Protein AF-A0A8B7P859-F1 (afdb_monomer)

Organism: Hyalella azteca (NCBI:txid294128)

Mean predicted aligned error: 8.67 Å

Nearest PDB structures (foldseek):
  6nqt-assembly3_E-2  TM=4.524E-01  e=2.165E-15  Homo sapiens
  6nqt-assembly1_A  TM=4.516E-01  e=2.165E-15  Homo sapiens
  4d0z-assembly5_F  TM=4.539E-01  e=4.219E-14  Homo sapiens
  4d11-assembly1_B  TM=4.378E-01  e=3.980E-14  Homo sapiens
  4d0z-assembly1_B  TM=4.398E-01  e=6.341E-14  Homo sapiens

Structure (mmCIF, N/CA/C/O backbone):
data_AF-A0A8B7P859-F1
#
_entry.id   AF-A0A8B7P859-F1
#
loop_
_atom_site.group_PDB
_atom_site.id
_atom_site.type_symbol
_atom_site.label_atom_id
_atom_site.label_alt_id
_atom_site.label_comp_id
_atom_site.label_asym_id
_atom_site.label_entity_id
_atom_site.label_seq_id
_atom_site.pdbx_PDB_ins_code
_atom_site.Cartn_x
_atom_site.Cartn_y
_atom_site.Cartn_z
_atom_site.occupancy
_atom_site.B_iso_or_equiv
_atom_site.auth_seq_id
_atom_site.auth_comp_id
_atom_site.auth_asym_id
_atom_site.auth_atom_id
_atom_site.pdbx_PDB_model_num
ATOM 1 N N . MET A 1 1 ? -10.941 -1.566 15.340 1.00 80.75 1 MET A N 1
ATOM 2 C CA . MET A 1 1 ? -10.728 -3.024 15.475 1.00 80.75 1 MET A CA 1
ATOM 3 C C . MET A 1 1 ? -10.858 -3.741 14.137 1.00 80.75 1 MET A C 1
ATOM 5 O O . MET A 1 1 ? -10.007 -4.571 13.866 1.00 80.75 1 MET A O 1
ATOM 9 N N . SER A 1 2 ? -11.808 -3.372 13.268 1.00 92.50 2 SER A N 1
ATOM 10 C CA . SER A 1 2 ? -12.042 -4.052 11.980 1.00 92.50 2 SER A CA 1
ATOM 11 C C . SER A 1 2 ? -10.810 -4.172 11.070 1.00 92.50 2 SER A C 1
ATOM 13 O O . SER A 1 2 ? -10.525 -5.269 10.607 1.00 92.50 2 SER A O 1
ATOM 15 N N . LEU A 1 3 ? -10.041 -3.088 10.876 1.00 95.62 3 LEU A N 1
ATOM 16 C CA . LEU A 1 3 ? -8.823 -3.110 10.044 1.00 95.62 3 LEU A CA 1
ATOM 17 C C . LEU A 1 3 ? -7.790 -4.121 10.553 1.00 95.62 3 LEU A C 1
ATOM 19 O O . LEU A 1 3 ? -7.314 -4.953 9.793 1.00 95.62 3 LEU A O 1
ATOM 23 N N . LYS A 1 4 ? -7.515 -4.103 11.864 1.00 94.25 4 LYS A N 1
ATOM 24 C CA . LYS A 1 4 ? -6.620 -5.068 12.512 1.00 94.25 4 LYS A CA 1
ATOM 25 C C . LYS A 1 4 ? -7.085 -6.503 12.275 1.00 94.25 4 LYS A C 1
ATOM 27 O O . LYS A 1 4 ? -6.264 -7.346 11.941 1.00 94.25 4 LYS A O 1
ATOM 32 N N . SER A 1 5 ? -8.376 -6.782 12.465 1.00 95.31 5 SER A N 1
ATOM 33 C CA . SER A 1 5 ? -8.912 -8.130 12.277 1.00 95.31 5 SER A CA 1
ATOM 34 C C . SER A 1 5 ? -8.680 -8.618 10.851 1.00 95.31 5 SER A C 1
ATOM 36 O O . SER A 1 5 ? -8.077 -9.666 10.686 1.00 95.31 5 SER A O 1
ATOM 38 N N . TRP A 1 6 ? -9.072 -7.851 9.834 1.00 95.44 6 TRP A N 1
ATOM 39 C CA . TRP A 1 6 ? -8.911 -8.264 8.436 1.00 95.44 6 TRP A CA 1
ATOM 40 C C . TRP A 1 6 ? -7.454 -8.359 7.987 1.00 95.44 6 TRP A C 1
ATOM 42 O O . TRP A 1 6 ? -7.046 -9.345 7.382 1.00 95.44 6 TRP A O 1
ATOM 52 N N . MET A 1 7 ? -6.653 -7.340 8.289 1.00 94.25 7 MET A N 1
ATOM 53 C CA . MET A 1 7 ? -5.284 -7.250 7.782 1.00 94.25 7 MET A CA 1
ATOM 54 C C . MET A 1 7 ? -4.331 -8.214 8.496 1.00 94.25 7 MET A C 1
ATOM 56 O O . MET A 1 7 ? -3.285 -8.532 7.950 1.00 94.25 7 MET A O 1
ATOM 60 N N . CYS A 1 8 ? -4.667 -8.710 9.687 1.00 95.12 8 CYS A N 1
ATOM 61 C CA . CYS A 1 8 ? -3.798 -9.596 10.469 1.00 95.12 8 CYS A CA 1
ATOM 62 C C . CYS A 1 8 ? -4.339 -11.037 10.578 1.00 95.12 8 CYS A C 1
ATOM 64 O O . CYS A 1 8 ? -4.077 -11.711 11.571 1.00 95.12 8 CYS A O 1
ATOM 66 N N . GLY A 1 9 ? -5.119 -11.503 9.592 1.00 91.44 9 GLY A N 1
ATOM 67 C CA . GLY A 1 9 ? -5.517 -12.916 9.452 1.00 91.44 9 GLY A CA 1
ATOM 68 C C . GLY A 1 9 ? -6.867 -13.315 10.064 1.00 91.44 9 GLY A C 1
ATOM 69 O O . GLY A 1 9 ? -7.238 -14.484 10.024 1.00 91.44 9 GLY A O 1
ATOM 70 N N . GLY A 1 10 ? -7.618 -12.369 10.623 1.00 94.12 10 GLY A N 1
ATOM 71 C CA . GLY A 1 10 ? -8.994 -12.570 11.077 1.00 94.12 10 GLY A CA 1
ATOM 72 C C . GLY A 1 10 ? -10.041 -12.166 10.031 1.00 94.12 10 GLY A C 1
ATOM 73 O O . GLY A 1 10 ? -9.734 -11.823 8.893 1.00 94.12 10 GLY A O 1
ATOM 74 N N . ARG A 1 11 ? -11.311 -12.171 10.449 1.00 93.06 11 ARG A N 1
ATOM 75 C CA . ARG A 1 11 ? -12.472 -11.764 9.640 1.00 93.06 11 ARG A CA 1
ATOM 76 C C . ARG A 1 11 ? -13.520 -11.075 10.507 1.00 93.06 11 ARG A C 1
ATOM 78 O O . ARG A 1 11 ? -13.589 -11.334 11.708 1.00 93.06 11 ARG A O 1
ATOM 85 N N . VAL A 1 12 ? -14.335 -10.212 9.907 1.00 94.19 12 VAL A N 1
ATOM 86 C CA . VAL A 1 12 ? -15.494 -9.592 10.568 1.00 94.19 12 VAL A CA 1
ATOM 87 C C . VAL A 1 12 ? -16.754 -10.046 9.848 1.00 94.19 12 VAL A C 1
ATOM 89 O O . VAL A 1 12 ? -16.849 -9.892 8.636 1.00 94.19 12 VAL A O 1
ATOM 92 N N . LEU A 1 13 ? -17.700 -10.613 10.596 1.00 94.06 13 LEU A N 1
ATOM 93 C CA . LEU A 1 13 ? -18.948 -11.159 10.068 1.00 94.06 13 LEU A CA 1
ATOM 94 C C . LEU A 1 13 ? -20.132 -10.498 10.770 1.00 94.06 13 LEU A C 1
ATOM 96 O O . LEU A 1 13 ? -20.099 -10.279 11.981 1.00 94.06 13 LEU A O 1
ATOM 100 N N . VAL A 1 14 ? -21.187 -10.220 10.010 1.00 94.75 14 VAL A N 1
ATOM 101 C CA . VAL A 1 14 ? -22.495 -9.858 10.558 1.00 94.75 14 VAL A CA 1
ATOM 102 C C . VAL A 1 14 ? -23.327 -11.136 10.593 1.00 94.75 14 VAL A C 1
ATOM 104 O O . VAL A 1 14 ? -23.618 -11.705 9.546 1.00 94.75 14 VAL A O 1
ATOM 107 N N . ALA A 1 15 ? -23.664 -11.621 11.789 1.00 96.88 15 ALA A N 1
ATOM 108 C CA . ALA A 1 15 ? -24.430 -12.853 11.969 1.00 96.88 15 ALA A CA 1
ATOM 109 C C . ALA A 1 15 ? -25.941 -12.544 11.991 1.00 96.88 15 ALA A C 1
ATOM 111 O O . ALA A 1 15 ? -26.427 -12.056 13.011 1.00 96.88 15 ALA A O 1
ATOM 112 N N . PRO A 1 16 ? -26.713 -12.840 10.925 1.00 97.44 16 PRO A N 1
ATOM 113 C CA . PRO A 1 16 ? -28.121 -12.429 10.828 1.00 97.44 16 PRO A CA 1
ATOM 114 C C . PRO A 1 16 ? -29.038 -13.094 11.871 1.00 97.44 16 PRO A C 1
ATOM 116 O O . PRO A 1 16 ? -30.103 -12.564 12.198 1.00 97.44 16 PRO A O 1
ATOM 119 N N . CYS A 1 17 ? -28.623 -14.244 12.411 1.00 97.88 17 CYS A N 1
ATOM 120 C CA . CYS A 1 17 ? -29.351 -14.989 13.440 1.00 97.88 17 CYS A CA 1
ATOM 121 C C . CYS A 1 17 ? -29.125 -14.450 14.864 1.00 97.88 17 CYS A C 1
ATOM 123 O O . CYS A 1 17 ? -29.893 -14.786 15.759 1.00 97.88 17 CYS A O 1
ATOM 125 N N . SER A 1 18 ? -28.099 -13.621 15.087 1.00 97.75 18 SER A N 1
ATOM 126 C CA . SER A 1 18 ? -27.820 -13.008 16.390 1.00 97.75 18 SER A CA 1
ATOM 127 C C . SER A 1 18 ? -28.319 -11.567 16.391 1.00 97.75 18 SER A C 1
ATOM 129 O O . SER A 1 18 ? -27.847 -10.741 15.610 1.00 97.75 18 SER A O 1
ATOM 131 N N . ARG A 1 19 ? -29.307 -11.260 17.237 1.00 97.44 19 ARG A N 1
ATOM 132 C CA . ARG A 1 19 ? -29.988 -9.958 17.243 1.00 97.44 19 ARG A CA 1
ATOM 133 C C . ARG A 1 19 ? -29.842 -9.275 18.593 1.00 97.44 19 ARG A C 1
ATOM 135 O O . ARG A 1 19 ? -30.180 -9.842 19.624 1.00 97.44 19 ARG A O 1
ATOM 142 N N . VAL A 1 20 ? -29.385 -8.028 18.560 1.00 97.19 20 VAL A N 1
ATOM 143 C CA . VAL A 1 20 ? -29.315 -7.127 19.715 1.00 97.19 20 VAL A CA 1
ATOM 144 C C . VAL A 1 20 ? -29.858 -5.771 19.272 1.00 97.19 20 VAL A C 1
ATOM 146 O O . VAL A 1 20 ? -29.439 -5.246 18.241 1.00 97.19 20 VAL A O 1
ATOM 149 N N . GLY A 1 21 ? -30.803 -5.209 20.027 1.00 95.81 21 GLY A N 1
ATOM 150 C CA . GLY A 1 21 ? -31.331 -3.867 19.776 1.00 95.81 21 GLY A CA 1
ATOM 151 C C . GLY A 1 21 ? -30.413 -2.787 20.352 1.00 95.81 21 GLY A C 1
ATOM 152 O O . GLY A 1 21 ? -29.944 -2.911 21.480 1.00 95.81 21 GLY A O 1
ATOM 153 N N . HIS A 1 22 ? -30.175 -1.712 19.598 1.00 94.19 22 HIS A N 1
ATOM 154 C CA . HIS A 1 22 ? -29.427 -0.539 20.055 1.00 94.19 22 HIS A CA 1
ATOM 155 C C . HIS A 1 22 ? -30.296 0.717 19.919 1.00 94.19 22 HIS A C 1
ATOM 157 O O . HIS A 1 22 ? -30.803 1.010 18.836 1.00 94.19 22 HIS A O 1
ATOM 163 N N . VAL A 1 23 ? -30.450 1.480 21.005 1.00 93.12 23 VAL A N 1
ATOM 164 C CA . VAL A 1 23 ? -31.170 2.761 20.986 1.00 93.12 23 VAL A CA 1
ATOM 165 C C . VAL A 1 23 ? -30.225 3.851 20.482 1.00 93.12 23 VAL A C 1
ATOM 167 O O . VAL A 1 23 ? -29.297 4.266 21.175 1.00 93.12 23 VAL A O 1
ATOM 170 N N . PHE A 1 24 ? -30.445 4.324 19.256 1.00 88.56 24 PHE A N 1
ATOM 171 C CA . PHE A 1 24 ? -29.633 5.387 18.666 1.00 88.56 24 PHE A CA 1
ATOM 172 C C . PHE A 1 24 ? -30.008 6.756 19.243 1.00 88.56 24 PHE A C 1
ATOM 174 O O . PHE A 1 24 ? -31.092 7.280 18.994 1.00 88.56 24 PHE A O 1
ATOM 181 N N . VAL A 1 25 ? -29.084 7.371 19.982 1.00 86.94 25 VAL A N 1
ATOM 182 C CA . VAL A 1 25 ? -29.245 8.741 20.487 1.00 86.94 25 VAL A CA 1
ATOM 183 C C . VAL A 1 25 ? -28.796 9.741 19.422 1.00 86.94 25 VAL A C 1
ATOM 185 O O . VAL A 1 25 ? -27.681 9.672 18.909 1.00 86.94 25 VAL A O 1
ATOM 188 N N . ARG A 1 26 ? -29.658 10.710 19.107 1.00 76.69 26 ARG A N 1
ATOM 189 C CA . ARG A 1 26 ? -29.481 11.646 17.983 1.00 76.69 26 ARG A CA 1
ATOM 190 C C . ARG A 1 26 ? -28.359 12.681 18.188 1.00 76.69 26 ARG A C 1
ATOM 192 O O . ARG A 1 26 ? -27.840 13.213 17.210 1.00 76.69 26 ARG A O 1
ATOM 199 N N . ARG A 1 27 ? -27.987 12.984 19.438 1.00 69.81 27 ARG A N 1
ATOM 200 C CA . ARG A 1 27 ? -26.907 13.924 19.803 1.00 69.81 27 ARG A CA 1
ATOM 201 C C . ARG A 1 27 ? -26.170 13.452 21.062 1.00 69.81 27 ARG A C 1
ATOM 203 O O . ARG A 1 27 ? -26.554 13.837 22.164 1.00 69.81 27 ARG A O 1
ATOM 210 N N . PRO A 1 28 ? -25.130 12.620 20.938 1.00 64.31 28 PRO A N 1
ATOM 211 C CA . PRO A 1 28 ? -24.285 12.304 22.081 1.00 64.31 28 PRO A CA 1
ATOM 212 C C . PRO A 1 28 ? -23.565 13.575 22.557 1.00 64.31 28 PRO A C 1
ATOM 214 O O . PRO A 1 28 ? -23.058 14.345 21.738 1.00 64.31 28 PRO A O 1
ATOM 217 N N . THR A 1 29 ? -23.505 13.800 23.872 1.00 60.41 29 THR A N 1
ATOM 218 C CA . THR A 1 29 ? -22.686 14.865 24.467 1.00 60.41 29 THR A CA 1
ATOM 219 C C . THR A 1 29 ? -21.232 14.624 24.070 1.00 60.41 29 THR A C 1
ATOM 221 O O . THR A 1 29 ? -20.593 13.642 24.454 1.00 60.41 29 THR A O 1
ATOM 224 N N . SER A 1 30 ? -20.712 15.464 23.178 1.00 57.91 30 SER A N 1
ATOM 225 C CA . SER A 1 30 ? -19.447 15.168 22.525 1.00 57.91 30 SER A CA 1
ATOM 226 C C . SER A 1 30 ? -18.284 15.360 23.498 1.00 57.91 30 SER A C 1
ATOM 228 O O . SER A 1 30 ? -17.982 16.483 23.896 1.00 57.91 30 SER A O 1
ATOM 230 N N . LYS A 1 31 ? -17.537 14.292 23.798 1.00 57.88 31 LYS A N 1
ATOM 231 C CA . LYS A 1 31 ? -16.131 14.410 24.222 1.00 57.88 31 LYS A CA 1
ATOM 232 C C . LYS A 1 31 ? -15.293 14.772 22.984 1.00 57.88 31 LYS A C 1
ATOM 234 O O . LYS A 1 31 ? -14.573 13.945 22.425 1.00 57.88 31 LYS A O 1
ATOM 239 N N . THR A 1 32 ? -15.458 16.003 22.504 1.00 56.59 32 THR A N 1
ATOM 240 C CA . THR A 1 32 ? -15.053 16.514 21.177 1.00 56.59 32 THR A CA 1
ATOM 241 C C . THR A 1 32 ? -13.554 16.427 20.890 1.00 56.59 32 THR A C 1
ATOM 243 O O . THR A 1 32 ? -13.151 16.387 19.731 1.00 56.59 32 THR A O 1
ATOM 246 N N . GLY A 1 33 ? -12.702 16.331 21.912 1.00 62.19 33 GLY A N 1
ATOM 247 C CA . GLY A 1 33 ? -11.249 16.305 21.719 1.00 62.19 33 GLY A CA 1
ATOM 248 C C . GLY A 1 33 ? -10.667 14.956 21.273 1.00 62.19 33 GLY A C 1
ATOM 249 O O . GLY A 1 33 ? -9.609 14.931 20.634 1.00 62.19 33 GLY A O 1
ATOM 250 N N . GLY A 1 34 ? -11.324 13.838 21.611 1.00 79.25 34 GLY A N 1
ATOM 251 C CA . GLY A 1 34 ? -10.738 12.496 21.493 1.00 79.25 34 GLY A CA 1
ATOM 252 C C . GLY A 1 34 ? -10.863 11.861 20.109 1.00 79.25 34 GLY A C 1
ATOM 253 O O . GLY A 1 34 ? -9.963 11.139 19.682 1.00 79.25 34 GLY A O 1
ATOM 254 N N . LEU A 1 35 ? -11.946 12.149 19.381 1.00 86.62 35 LEU A N 1
ATOM 255 C CA . LEU A 1 35 ? -12.247 11.476 18.113 1.00 86.62 35 LEU A CA 1
ATOM 256 C C . LEU A 1 35 ? -11.200 11.770 17.034 1.00 86.62 35 LEU A C 1
ATOM 258 O O . LEU A 1 35 ? -10.720 10.845 16.380 1.00 86.62 35 LEU A O 1
ATOM 262 N N . LEU A 1 36 ? -10.804 13.036 16.875 1.00 89.81 36 LEU A N 1
ATOM 263 C CA . LEU A 1 36 ? -9.808 13.432 15.875 1.00 89.81 36 LEU A CA 1
ATOM 264 C C . LEU A 1 36 ? -8.438 12.805 16.168 1.00 89.81 36 LEU A C 1
ATOM 266 O O . LEU A 1 36 ? -7.788 12.273 15.274 1.00 89.81 36 LEU A O 1
ATOM 270 N N . ARG A 1 37 ? -8.035 12.780 17.446 1.00 92.19 37 ARG A N 1
ATOM 271 C CA . ARG A 1 37 ? -6.824 12.074 17.887 1.00 92.19 37 ARG A CA 1
ATOM 272 C C . ARG A 1 37 ? -6.909 10.580 17.571 1.00 92.19 37 ARG A C 1
ATOM 274 O O . ARG A 1 37 ? -5.970 10.021 17.016 1.00 92.19 37 ARG A O 1
ATOM 281 N N . ASN A 1 38 ? -8.016 9.928 17.915 1.00 92.81 38 ASN A N 1
ATOM 282 C CA . ASN A 1 38 ? -8.162 8.481 17.752 1.00 92.81 38 ASN A CA 1
ATOM 283 C C . ASN A 1 38 ? -8.215 8.068 16.276 1.00 92.81 38 ASN A C 1
ATOM 285 O O . ASN A 1 38 ? -7.568 7.098 15.890 1.00 92.81 38 ASN A O 1
ATOM 289 N N . THR A 1 39 ? -8.933 8.823 15.445 1.00 93.62 39 THR A N 1
ATOM 290 C CA . THR A 1 39 ? -8.998 8.583 13.995 1.00 93.62 39 THR A CA 1
ATOM 291 C C . THR A 1 39 ? -7.651 8.826 13.324 1.00 93.62 39 THR A C 1
ATOM 293 O O . THR A 1 39 ? -7.232 7.988 12.530 1.00 93.62 39 THR A O 1
ATOM 296 N N . ARG A 1 40 ? -6.899 9.858 13.735 1.00 94.75 40 ARG A N 1
ATOM 297 C CA . ARG A 1 40 ? -5.515 10.044 13.280 1.00 94.75 40 ARG A CA 1
ATOM 298 C C . ARG A 1 40 ? -4.605 8.873 13.651 1.00 94.75 40 ARG A C 1
ATOM 300 O O . ARG A 1 40 ? -3.863 8.397 12.803 1.00 94.75 40 ARG A O 1
ATOM 307 N N . ARG A 1 41 ? -4.680 8.356 14.885 1.00 95.75 41 ARG A N 1
ATOM 308 C CA . ARG A 1 41 ? -3.903 7.164 15.289 1.00 95.75 41 ARG A CA 1
ATOM 309 C C . ARG A 1 41 ? -4.221 5.953 14.411 1.00 95.75 41 ARG A C 1
ATOM 311 O O . ARG A 1 41 ? -3.321 5.187 14.091 1.00 95.75 41 ARG A O 1
ATOM 318 N N . ILE A 1 42 ? -5.487 5.770 14.030 1.00 95.69 42 ILE A N 1
ATOM 319 C CA . ILE A 1 42 ? -5.883 4.698 13.108 1.00 95.69 42 ILE A CA 1
ATOM 320 C C . ILE A 1 42 ? -5.275 4.943 11.725 1.00 95.69 42 ILE A C 1
ATOM 322 O O . ILE A 1 42 ? -4.689 4.019 11.169 1.00 95.69 42 ILE A O 1
ATOM 326 N N . ALA A 1 43 ? -5.374 6.172 11.211 1.00 95.62 43 ALA A N 1
ATOM 327 C CA . ALA A 1 43 ? -4.827 6.549 9.913 1.00 95.62 43 ALA A CA 1
ATOM 328 C C . ALA A 1 43 ? -3.319 6.285 9.818 1.00 95.62 43 ALA A C 1
ATOM 330 O O . ALA A 1 43 ? -2.868 5.635 8.878 1.00 95.62 43 ALA A O 1
ATOM 331 N N . GLU A 1 44 ? -2.556 6.715 10.824 1.00 95.19 44 GLU A N 1
ATOM 332 C CA . GLU A 1 44 ? -1.098 6.553 10.850 1.00 95.19 44 GLU A CA 1
ATOM 333 C C . GLU A 1 44 ? -0.639 5.094 10.951 1.00 95.19 44 GLU A C 1
ATOM 335 O O . GLU A 1 44 ? 0.423 4.752 10.440 1.00 95.19 44 GLU A O 1
ATOM 340 N N . VAL A 1 45 ? -1.422 4.223 11.594 1.00 95.12 45 VAL A N 1
ATOM 341 C CA . VAL A 1 45 ? -1.046 2.813 11.784 1.00 95.12 45 VAL A CA 1
ATOM 342 C C . VAL A 1 45 ? -1.524 1.929 10.627 1.00 95.12 45 VAL A C 1
ATOM 344 O O . VAL A 1 45 ? -0.806 1.019 10.205 1.00 95.12 45 VAL A O 1
ATOM 347 N N . TRP A 1 46 ? -2.745 2.153 10.135 1.00 95.44 46 TRP A N 1
ATOM 348 C CA . TRP A 1 46 ? -3.460 1.169 9.315 1.00 95.44 46 TRP A CA 1
ATOM 349 C C . TRP A 1 46 ? -3.754 1.598 7.885 1.00 95.44 46 TRP A C 1
ATOM 351 O O . TRP A 1 46 ? -4.071 0.718 7.101 1.00 95.44 46 TRP A O 1
ATOM 361 N N . LEU A 1 47 ? -3.699 2.889 7.536 1.00 93.69 47 LEU A N 1
ATOM 362 C CA . LEU A 1 47 ? -4.087 3.343 6.190 1.00 93.69 47 LEU A CA 1
ATOM 363 C C . LEU A 1 47 ? -2.909 3.483 5.218 1.00 93.69 47 LEU A C 1
ATOM 365 O O . LEU A 1 47 ? -3.122 3.844 4.065 1.00 93.69 47 LEU A O 1
ATOM 369 N N . ASP A 1 48 ? -1.681 3.206 5.657 1.00 91.69 48 ASP A N 1
ATOM 370 C CA . ASP A 1 48 ? -0.465 3.282 4.840 1.00 91.69 48 ASP A CA 1
ATOM 371 C C . ASP A 1 48 ? -0.409 4.587 4.015 1.00 91.69 48 ASP A C 1
ATOM 373 O O . ASP A 1 48 ? -0.470 5.683 4.573 1.00 91.69 48 ASP A O 1
ATOM 377 N N . GLU A 1 49 ? -0.327 4.497 2.687 1.00 87.19 49 GLU A N 1
ATOM 378 C CA . GLU A 1 49 ? -0.307 5.648 1.767 1.00 87.19 49 GLU A CA 1
ATOM 379 C C . GLU A 1 49 ? -1.671 6.304 1.558 1.00 87.19 49 GLU A C 1
ATOM 381 O O . GLU A 1 49 ? -1.759 7.480 1.204 1.00 87.19 49 GLU A O 1
ATOM 386 N N . TYR A 1 50 ? -2.745 5.569 1.826 1.00 90.12 50 TYR A N 1
ATOM 387 C CA . TYR A 1 50 ? -4.117 6.031 1.654 1.00 90.12 50 TYR A CA 1
ATOM 388 C C . TYR A 1 50 ? -4.539 7.008 2.751 1.00 90.12 50 TYR A C 1
ATOM 390 O O . TYR A 1 50 ? -5.557 7.687 2.611 1.00 90.12 50 TYR A O 1
ATOM 398 N N . LYS A 1 51 ? -3.740 7.159 3.819 1.00 92.06 51 LYS A N 1
ATOM 399 C CA . LYS A 1 51 ? -3.969 8.195 4.837 1.00 92.06 51 LYS A CA 1
ATOM 400 C C . LYS A 1 51 ? -3.993 9.610 4.253 1.00 92.06 51 LYS A C 1
ATOM 402 O O . LYS A 1 51 ? -4.608 10.479 4.863 1.00 92.06 51 LYS A O 1
ATOM 407 N N . LYS A 1 52 ? -3.396 9.838 3.071 1.00 89.88 52 LYS A N 1
ATOM 408 C CA . LYS A 1 52 ? -3.508 11.116 2.347 1.00 89.88 52 LYS A CA 1
ATOM 409 C C . LYS A 1 52 ? -4.968 11.520 2.127 1.00 89.88 52 LYS A C 1
ATOM 411 O O . LYS A 1 52 ? -5.343 12.613 2.516 1.00 89.88 52 LYS A O 1
ATOM 416 N N . PHE A 1 53 ? -5.821 10.585 1.700 1.00 89.75 53 PHE A N 1
ATOM 417 C CA . PHE A 1 53 ? -7.242 10.850 1.457 1.00 89.75 53 PHE A CA 1
ATOM 418 C C . PHE A 1 53 ? -7.993 11.205 2.742 1.00 89.75 53 PHE A C 1
ATOM 420 O O . PHE A 1 53 ? -8.874 12.062 2.747 1.00 89.75 53 PHE A O 1
ATOM 427 N N . TYR A 1 54 ? -7.628 10.572 3.861 1.00 93.00 54 TYR A N 1
ATOM 428 C CA . TYR A 1 54 ? -8.163 10.952 5.168 1.00 93.00 54 TYR A CA 1
ATOM 429 C C . TYR A 1 54 ? -7.784 12.396 5.526 1.00 93.00 54 TYR A C 1
ATOM 431 O O . TYR A 1 54 ? -8.632 13.138 6.022 1.00 93.00 54 TYR A O 1
ATOM 439 N N . TYR A 1 55 ? -6.542 12.803 5.257 1.00 94.19 55 TYR A N 1
ATOM 440 C CA . TYR A 1 55 ? -6.075 14.161 5.520 1.00 94.19 55 TYR A CA 1
ATOM 441 C C . TYR A 1 55 ? -6.655 15.200 4.559 1.00 94.19 55 TYR A C 1
ATOM 443 O O . TYR A 1 55 ? -6.998 16.283 5.021 1.00 94.19 55 TYR A O 1
ATOM 451 N N . ASP A 1 56 ? -6.871 14.858 3.291 1.00 91.31 56 ASP A N 1
ATOM 452 C CA . ASP A 1 56 ? -7.541 15.733 2.322 1.00 91.31 56 ASP A CA 1
ATOM 453 C C . ASP A 1 56 ? -8.981 16.042 2.770 1.00 91.31 56 ASP A C 1
ATOM 455 O O . ASP A 1 56 ? -9.438 17.182 2.722 1.00 91.31 56 ASP A O 1
ATOM 459 N N . LEU A 1 57 ? -9.689 15.034 3.298 1.00 91.69 57 LEU A N 1
ATOM 460 C CA . LEU A 1 57 ? -11.053 15.182 3.821 1.00 91.69 57 LEU A CA 1
ATOM 461 C C . LEU A 1 57 ? -11.119 15.814 5.220 1.00 91.69 57 LEU A C 1
ATOM 463 O O . LEU A 1 57 ? -12.182 16.295 5.635 1.00 91.69 57 LEU A O 1
ATOM 467 N N . ARG A 1 58 ? -10.036 15.739 6.001 1.00 91.50 58 ARG A N 1
ATOM 468 C CA . ARG A 1 58 ? -9.944 16.259 7.377 1.00 91.50 58 ARG A CA 1
ATOM 469 C C . ARG A 1 58 ? -8.595 16.955 7.614 1.00 91.50 58 ARG A C 1
ATOM 471 O O . ARG A 1 58 ? -7.814 16.475 8.444 1.00 91.50 58 ARG A O 1
ATOM 478 N N . PRO A 1 59 ? -8.329 18.110 6.979 1.00 93.75 59 PRO A N 1
ATOM 479 C CA . PRO A 1 59 ? -7.027 18.781 7.071 1.00 93.75 59 PRO A CA 1
ATOM 480 C C . PRO A 1 59 ? -6.607 19.107 8.510 1.00 93.75 59 PRO A C 1
ATOM 482 O O . PRO A 1 59 ? -5.442 18.969 8.878 1.00 93.75 59 PRO A O 1
ATOM 485 N N . GLN A 1 60 ? -7.569 19.428 9.380 1.00 90.62 60 GLN A N 1
ATOM 486 C CA . GLN A 1 60 ? -7.344 19.690 10.804 1.00 90.62 60 GLN A CA 1
ATOM 487 C C . GLN A 1 60 ? -6.699 18.515 11.561 1.00 90.62 60 GLN A C 1
ATOM 489 O O . GLN A 1 60 ? -6.096 18.715 12.619 1.00 90.62 60 GLN A O 1
ATOM 494 N N . ALA A 1 61 ? -6.803 17.284 11.048 1.00 92.31 61 ALA A N 1
ATOM 495 C CA . ALA A 1 61 ? -6.146 16.132 11.651 1.00 92.31 61 ALA A CA 1
ATOM 496 C C . ALA A 1 61 ? -4.615 16.240 11.557 1.00 92.31 61 ALA A C 1
ATOM 498 O O . ALA A 1 61 ? -3.944 15.825 12.499 1.00 92.31 61 ALA A O 1
ATOM 499 N N . LEU A 1 62 ? -4.055 16.854 10.504 1.00 92.88 62 LEU A N 1
ATOM 500 C CA . LEU A 1 62 ? -2.600 16.988 10.304 1.00 92.88 62 LEU A CA 1
ATOM 501 C C . LEU A 1 62 ? -1.895 17.674 11.481 1.00 92.88 62 LEU A C 1
ATOM 503 O O . LEU A 1 62 ? -0.784 17.294 11.856 1.00 92.88 62 LEU A O 1
ATOM 507 N N . TYR A 1 63 ? -2.574 18.617 12.130 1.00 91.56 63 TYR A N 1
ATOM 508 C CA . TYR A 1 63 ? -2.038 19.389 13.253 1.00 91.56 63 TYR A CA 1
ATOM 509 C C . TYR A 1 63 ? -2.395 18.792 14.624 1.00 91.56 63 TYR A C 1
ATOM 511 O O . TYR A 1 63 ? -1.886 19.222 15.658 1.00 91.56 63 TYR A O 1
ATOM 519 N N . LYS A 1 64 ? -3.257 17.768 14.675 1.00 92.00 64 LYS A N 1
ATOM 520 C CA . LYS A 1 64 ? -3.720 17.187 15.940 1.00 92.00 64 LYS A CA 1
ATOM 521 C C . LYS A 1 64 ? -2.691 16.226 16.531 1.00 92.00 64 LYS A C 1
ATOM 523 O O . LYS A 1 64 ? -2.523 15.132 16.000 1.00 92.00 64 LYS A O 1
ATOM 528 N N . ASN A 1 65 ? -2.082 16.558 17.670 1.00 93.25 65 ASN A N 1
ATOM 529 C CA . ASN A 1 65 ? -1.200 15.619 18.374 1.00 93.25 65 ASN A CA 1
ATOM 530 C C . ASN A 1 65 ? -1.929 14.289 18.668 1.00 93.25 65 ASN A C 1
ATOM 532 O O . ASN A 1 65 ? -2.984 14.260 19.314 1.00 93.25 65 ASN A O 1
ATOM 536 N N . TYR A 1 66 ? -1.362 13.191 18.167 1.00 94.12 66 TYR A N 1
ATOM 537 C CA . TYR A 1 66 ? -1.914 11.846 18.289 1.00 94.12 66 TYR A CA 1
ATOM 538 C C . TYR A 1 66 ? -1.161 10.957 19.290 1.00 94.12 66 TYR A C 1
ATOM 540 O O . TYR A 1 66 ? -1.643 9.866 19.614 1.00 94.12 66 TYR A O 1
ATOM 548 N N . GLY A 1 67 ? -0.054 11.444 19.858 1.00 95.25 67 GLY A N 1
ATOM 549 C CA . GLY A 1 67 ? 0.805 10.737 20.809 1.00 95.25 67 GLY A CA 1
ATOM 550 C C . GLY A 1 67 ? 1.582 9.567 20.198 1.00 95.25 67 GLY A C 1
ATOM 551 O O . GLY A 1 67 ? 1.491 9.290 19.006 1.00 95.25 67 GLY A O 1
ATOM 552 N N . ASN A 1 68 ? 2.316 8.835 21.037 1.00 96.31 68 ASN A N 1
ATOM 553 C CA . ASN A 1 68 ? 3.156 7.718 20.604 1.00 96.31 68 ASN A CA 1
ATOM 554 C C . ASN A 1 68 ? 2.322 6.544 20.039 1.00 96.31 68 ASN A C 1
ATOM 556 O O . ASN A 1 68 ? 1.320 6.138 20.644 1.00 96.31 68 ASN A O 1
ATOM 560 N N . ILE A 1 69 ? 2.724 6.015 18.879 1.00 96.56 69 ILE A N 1
ATOM 561 C CA . ILE A 1 69 ? 2.105 4.857 18.208 1.00 96.56 69 ILE A CA 1
ATOM 562 C C . ILE A 1 69 ? 3.059 3.663 18.013 1.00 96.56 69 ILE A C 1
ATOM 564 O O . ILE A 1 69 ? 2.713 2.706 17.320 1.00 96.56 69 ILE A O 1
ATOM 568 N N . SER A 1 70 ? 4.252 3.696 18.614 1.00 96.56 70 SER A N 1
ATOM 569 C CA . SER A 1 70 ? 5.304 2.689 18.413 1.00 96.56 70 SER A CA 1
ATOM 570 C C . SER A 1 70 ? 4.829 1.268 18.715 1.00 96.56 70 SER A C 1
ATOM 572 O O . SER A 1 70 ? 5.102 0.354 17.946 1.00 96.56 70 SER A O 1
ATOM 574 N N . THR A 1 71 ? 4.045 1.087 19.779 1.00 96.38 71 THR A N 1
ATOM 575 C CA . THR A 1 71 ? 3.481 -0.216 20.171 1.00 96.38 71 THR A CA 1
ATOM 576 C C . THR A 1 71 ? 2.494 -0.773 19.148 1.00 96.38 71 THR A C 1
ATOM 578 O O . THR A 1 71 ? 2.410 -1.984 18.959 1.00 96.38 71 THR A O 1
ATOM 581 N N . GLN A 1 72 ? 1.730 0.087 18.468 1.00 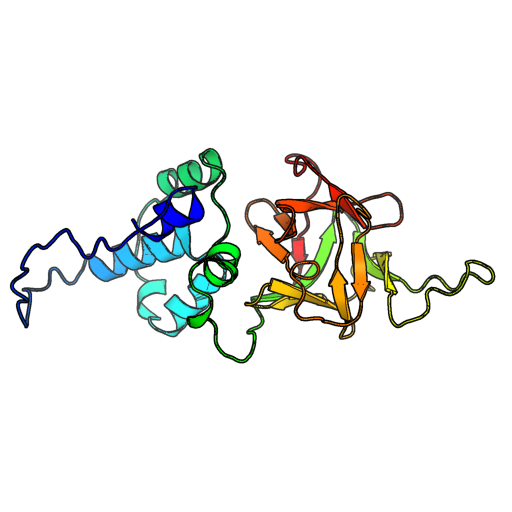95.19 72 GLN A N 1
ATOM 582 C CA . GLN A 1 72 ? 0.807 -0.350 17.422 1.00 95.19 72 GLN A CA 1
ATOM 583 C C . GLN A 1 72 ? 1.553 -0.715 16.138 1.00 95.19 72 GLN A C 1
ATOM 585 O O . GLN A 1 72 ? 1.198 -1.702 15.494 1.00 95.19 72 GLN A O 1
ATOM 590 N N . LEU A 1 73 ? 2.592 0.050 15.793 1.00 93.12 73 LEU A N 1
ATOM 591 C CA . LEU A 1 73 ? 3.448 -0.233 14.641 1.00 93.12 73 LEU A CA 1
ATOM 592 C C . LEU A 1 73 ? 4.233 -1.538 14.835 1.00 93.12 73 LEU A C 1
ATOM 594 O O . LEU A 1 73 ? 4.196 -2.399 13.958 1.00 93.12 73 LEU A O 1
ATOM 598 N N . SER A 1 74 ? 4.849 -1.738 16.005 1.00 93.75 74 SER A N 1
ATOM 599 C CA . SER A 1 74 ? 5.579 -2.975 16.315 1.00 93.75 74 SER A CA 1
ATOM 600 C C . SER A 1 74 ? 4.659 -4.194 16.328 1.00 93.75 74 SER A C 1
ATOM 602 O O . SER A 1 74 ? 5.032 -5.261 15.849 1.00 93.75 74 SER A O 1
ATOM 604 N N . LEU A 1 75 ? 3.419 -4.039 16.804 1.00 93.00 75 LEU A N 1
ATOM 605 C CA . LEU A 1 75 ? 2.419 -5.099 16.736 1.00 93.00 75 LEU A CA 1
ATOM 606 C C . LEU A 1 75 ? 2.062 -5.460 15.288 1.00 93.00 75 LEU A C 1
ATOM 608 O O . LEU A 1 75 ? 1.977 -6.646 14.977 1.00 93.00 75 LEU A O 1
ATOM 612 N N . LYS A 1 76 ? 1.845 -4.461 14.422 1.00 91.75 76 LYS A N 1
ATOM 613 C CA . LYS A 1 76 ? 1.534 -4.673 12.999 1.00 91.75 76 LYS A CA 1
ATOM 614 C C . LYS A 1 76 ? 2.660 -5.440 12.299 1.00 91.75 76 LYS A C 1
ATOM 616 O O . LYS A 1 76 ? 2.379 -6.391 11.576 1.00 91.75 76 LYS A O 1
ATOM 621 N N . GLN A 1 77 ? 3.911 -5.069 12.577 1.00 88.50 77 GLN A N 1
ATOM 622 C CA . GLN A 1 77 ? 5.101 -5.748 12.056 1.00 88.50 77 GLN A CA 1
ATOM 623 C C . GLN A 1 77 ? 5.222 -7.180 12.588 1.00 88.50 77 GLN A C 1
ATOM 625 O O . GLN A 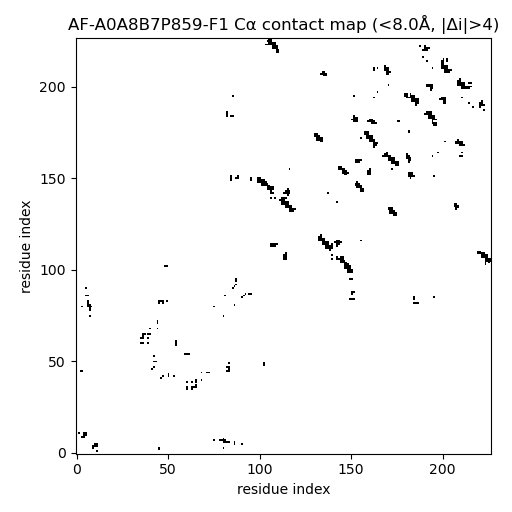1 77 ? 5.346 -8.117 11.806 1.00 88.50 77 GLN A O 1
ATOM 630 N N . ARG A 1 78 ? 5.119 -7.372 13.910 1.00 92.19 78 ARG A N 1
ATOM 631 C CA . ARG A 1 78 ? 5.239 -8.690 14.555 1.00 92.19 78 ARG A CA 1
ATOM 632 C C . ARG A 1 78 ? 4.191 -9.688 14.063 1.00 92.19 78 ARG A C 1
ATOM 634 O O . ARG A 1 78 ? 4.484 -10.870 13.958 1.00 92.19 78 ARG A O 1
ATOM 641 N N . LEU A 1 79 ? 2.972 -9.220 13.798 1.00 91.62 79 LEU A N 1
ATOM 642 C CA . LEU A 1 79 ? 1.884 -10.049 13.270 1.00 91.62 79 LEU A CA 1
ATOM 643 C C . LEU A 1 79 ? 1.937 -10.222 11.746 1.00 91.62 79 LEU A C 1
ATOM 645 O O . LEU A 1 79 ? 1.053 -10.877 11.203 1.00 91.62 79 LEU A O 1
ATOM 649 N N . GLN A 1 80 ? 2.922 -9.621 11.066 1.00 88.19 80 GLN A N 1
ATOM 650 C CA . GLN A 1 80 ? 3.069 -9.666 9.608 1.00 88.19 80 GLN A CA 1
ATOM 651 C C . GLN A 1 80 ? 1.759 -9.312 8.884 1.00 88.19 80 GLN A C 1
ATOM 653 O O . GLN A 1 80 ? 1.334 -9.983 7.942 1.00 88.19 80 GLN A O 1
ATOM 658 N N . CYS A 1 81 ? 1.073 -8.273 9.371 1.00 90.94 81 CYS A N 1
ATOM 659 C CA . CYS A 1 81 ? -0.219 -7.887 8.818 1.00 90.94 81 CYS A CA 1
ATOM 660 C C . CYS A 1 81 ? -0.077 -7.433 7.356 1.00 90.94 81 CYS A C 1
ATOM 662 O O . CYS A 1 81 ? 0.881 -6.757 6.987 1.00 90.94 81 CYS A O 1
ATOM 664 N N . ARG A 1 82 ? -1.084 -7.751 6.542 1.00 90.12 82 ARG A N 1
ATOM 665 C CA . ARG A 1 82 ? -1.236 -7.297 5.157 1.00 90.12 82 ARG A CA 1
ATOM 666 C C . ARG A 1 82 ? -1.344 -5.770 5.079 1.00 90.12 82 ARG A C 1
ATOM 668 O O . ARG A 1 82 ? -1.739 -5.112 6.041 1.00 90.12 82 ARG A O 1
ATOM 675 N N . SER A 1 83 ? -1.029 -5.221 3.909 1.00 90.25 83 SER A N 1
ATOM 676 C CA . SER A 1 83 ? -1.130 -3.786 3.619 1.00 90.25 83 SER A CA 1
ATOM 677 C C . SER A 1 83 ? -2.582 -3.319 3.472 1.00 90.25 83 SER A C 1
ATOM 679 O O . SER A 1 83 ? -3.493 -4.108 3.196 1.00 90.25 83 SER A O 1
ATOM 681 N N . PHE A 1 84 ? -2.820 -2.017 3.624 1.00 92.56 84 PHE A N 1
ATOM 682 C CA . PHE A 1 84 ? -4.148 -1.439 3.403 1.00 92.56 84 PHE A CA 1
ATOM 683 C C . PHE A 1 84 ? -4.573 -1.523 1.933 1.00 92.56 84 PHE A C 1
ATOM 685 O O . PHE A 1 84 ? -5.754 -1.667 1.633 1.00 92.56 84 PHE A O 1
ATOM 692 N N . SER A 1 85 ? -3.603 -1.518 1.014 1.00 88.50 85 SER A N 1
ATOM 693 C CA . SER A 1 85 ? -3.859 -1.775 -0.406 1.00 88.50 85 SER A CA 1
ATOM 694 C C . SER A 1 85 ? -4.487 -3.157 -0.614 1.00 88.50 85 SER A C 1
ATOM 696 O O . SER A 1 85 ? -5.511 -3.283 -1.280 1.00 88.50 85 SER A O 1
ATOM 698 N N . TRP A 1 86 ? -3.935 -4.193 0.031 1.00 89.00 86 TRP A N 1
ATOM 699 C CA . TRP A 1 86 ? -4.522 -5.534 0.004 1.00 89.00 86 TRP A CA 1
ATOM 700 C C . TRP A 1 86 ? -5.948 -5.548 0.569 1.00 89.00 86 TRP A C 1
ATOM 702 O O . TRP A 1 86 ? -6.825 -6.180 -0.020 1.00 89.00 86 TRP A O 1
ATOM 712 N N . TYR A 1 87 ? -6.195 -4.819 1.666 1.00 92.44 87 TYR A N 1
ATOM 713 C CA . TYR A 1 87 ? -7.532 -4.691 2.253 1.00 92.44 87 TYR A CA 1
ATOM 714 C C . TYR A 1 87 ? -8.532 -4.094 1.257 1.00 92.44 87 TYR A C 1
ATOM 716 O O . TYR A 1 87 ? -9.608 -4.656 1.072 1.00 92.44 87 TYR A O 1
ATOM 724 N N . LEU A 1 88 ? -8.183 -3.002 0.574 1.00 90.88 88 LEU A N 1
ATOM 725 C CA . LEU A 1 88 ? -9.068 -2.406 -0.42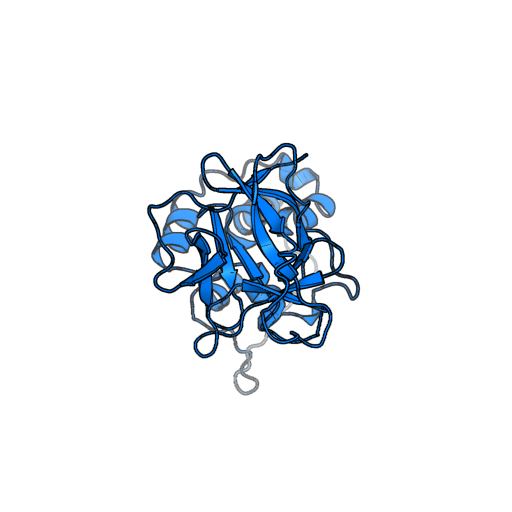6 1.00 90.88 88 LEU A CA 1
ATOM 726 C C . LEU A 1 88 ? -9.274 -3.335 -1.621 1.00 90.88 88 LEU A C 1
ATOM 728 O O . LEU A 1 88 ? -10.401 -3.535 -2.032 1.00 90.88 88 LEU A O 1
ATOM 732 N N . MET A 1 89 ? -8.231 -3.978 -2.141 1.00 86.81 89 MET A N 1
ATOM 733 C CA . MET A 1 89 ? -8.380 -4.854 -3.311 1.00 86.81 89 MET A CA 1
ATOM 734 C C . MET A 1 89 ? -9.132 -6.162 -3.034 1.00 86.81 89 MET A C 1
ATOM 736 O O . MET A 1 89 ? -9.679 -6.744 -3.969 1.00 86.81 89 MET A O 1
ATOM 740 N N . THR A 1 90 ? -9.113 -6.647 -1.789 1.00 87.56 90 THR A N 1
ATOM 741 C CA . THR A 1 90 ? -9.594 -7.997 -1.439 1.00 87.56 90 THR A CA 1
ATOM 742 C C . THR A 1 90 ? -10.838 -7.978 -0.556 1.00 87.56 90 THR A C 1
ATOM 744 O O . THR A 1 90 ? -11.707 -8.828 -0.713 1.00 87.56 90 THR A O 1
ATOM 747 N N . VAL A 1 91 ? -10.916 -7.045 0.396 1.00 92.31 91 VAL A N 1
ATOM 748 C CA . VAL A 1 91 ? -11.961 -7.015 1.434 1.00 92.31 91 VAL A CA 1
ATOM 749 C C . VAL A 1 91 ? -13.017 -5.952 1.154 1.00 92.31 91 VAL A C 1
ATOM 751 O O . VAL A 1 91 ? -14.188 -6.204 1.418 1.00 92.31 91 VAL A O 1
ATOM 754 N N . TYR A 1 92 ? -12.622 -4.772 0.665 1.00 92.88 92 TYR A N 1
ATOM 755 C CA . TYR A 1 92 ? -13.553 -3.663 0.420 1.00 92.88 92 TYR A CA 1
ATOM 756 C C . TYR A 1 92 ? -13.287 -2.930 -0.915 1.00 92.88 92 TYR A C 1
ATOM 758 O O . TYR A 1 92 ? -12.990 -1.728 -0.904 1.00 92.88 92 TYR A O 1
ATOM 766 N N . PRO A 1 93 ? -13.334 -3.643 -2.061 1.00 88.56 93 PRO A N 1
ATOM 767 C CA . PRO A 1 93 ? -13.011 -3.092 -3.384 1.00 88.56 93 PRO A CA 1
ATOM 768 C C . PRO A 1 93 ? -13.972 -2.008 -3.861 1.00 88.56 93 PRO A C 1
ATOM 770 O O . PRO A 1 93 ? -13.551 -1.098 -4.569 1.00 88.56 93 PRO A O 1
ATOM 773 N N . GLU A 1 94 ? -15.229 -2.046 -3.436 1.00 89.38 94 GLU A N 1
ATOM 774 C CA . GLU A 1 94 ? -16.253 -1.052 -3.760 1.00 89.38 94 GLU A CA 1
ATOM 775 C C . GLU A 1 94 ? -15.968 0.340 -3.174 1.00 89.38 94 GLU A C 1
ATOM 777 O O . GLU A 1 94 ? -16.584 1.320 -3.590 1.00 89.38 94 GLU A O 1
ATOM 782 N N . LEU A 1 95 ? -15.031 0.451 -2.223 1.00 89.50 95 LEU A N 1
ATOM 783 C CA . LEU A 1 95 ? -14.581 1.744 -1.709 1.00 89.50 95 LEU A CA 1
ATOM 784 C C . LEU A 1 95 ? -13.629 2.459 -2.681 1.00 89.50 95 LEU A C 1
ATOM 786 O O . LEU A 1 95 ? -13.471 3.679 -2.591 1.00 89.50 95 LEU A O 1
ATOM 790 N N . LEU A 1 96 ? -12.961 1.723 -3.575 1.00 81.56 96 LEU A N 1
ATOM 791 C CA . LEU A 1 96 ? -12.067 2.326 -4.556 1.00 81.56 96 LEU A CA 1
ATOM 792 C C . LEU A 1 96 ? -12.884 3.076 -5.619 1.00 81.56 96 LEU A C 1
ATOM 794 O O . LEU A 1 96 ? -13.897 2.564 -6.097 1.00 81.56 96 LEU A O 1
ATOM 798 N N . PRO A 1 97 ? -12.451 4.282 -6.022 1.00 77.75 97 PRO A N 1
ATOM 799 C CA . PRO A 1 97 ? -13.087 4.982 -7.128 1.00 77.75 97 PRO A CA 1
ATOM 800 C C . PRO A 1 97 ? -12.958 4.171 -8.430 1.00 77.75 97 PRO A C 1
ATOM 802 O O . PRO A 1 97 ? -11.992 3.420 -8.590 1.00 77.75 97 PRO A O 1
ATOM 805 N N . PRO A 1 98 ? -13.875 4.365 -9.399 1.00 77.50 98 PRO A N 1
ATOM 806 C CA . PRO A 1 98 ? -13.813 3.680 -10.693 1.00 77.50 98 PRO A CA 1
ATOM 807 C C . PRO A 1 98 ? -12.501 3.930 -11.447 1.00 77.50 98 PRO A C 1
ATOM 809 O O . PRO A 1 98 ? -12.030 3.072 -12.191 1.00 77.50 98 PRO A O 1
ATOM 812 N N . THR A 1 99 ? -11.906 5.110 -11.257 1.00 82.19 99 THR A N 1
ATOM 813 C CA . THR A 1 99 ? -10.609 5.480 -11.819 1.00 82.19 99 THR A CA 1
ATOM 814 C C . THR A 1 99 ? -9.501 5.288 -10.779 1.00 82.19 99 THR A C 1
ATOM 816 O O . THR A 1 99 ? -9.548 5.905 -9.712 1.00 82.19 99 THR A O 1
ATOM 819 N N . PRO A 1 100 ? -8.476 4.463 -11.064 1.00 83.81 100 PRO A N 1
ATOM 820 C CA . PRO A 1 100 ? -7.365 4.272 -10.141 1.00 83.81 100 PRO A CA 1
ATOM 821 C C . PRO A 1 100 ? -6.618 5.579 -9.884 1.00 83.81 100 PRO A C 1
ATOM 823 O O . PRO A 1 100 ? -6.279 6.316 -10.811 1.00 83.81 100 PRO A O 1
ATOM 826 N N . ILE A 1 101 ? -6.311 5.843 -8.618 1.00 87.38 101 ILE A N 1
ATOM 827 C CA . ILE A 1 101 ? -5.551 7.022 -8.209 1.00 87.38 101 ILE A CA 1
ATOM 828 C C . ILE A 1 101 ? -4.073 6.651 -8.115 1.00 87.38 101 ILE A C 1
ATOM 830 O O . ILE A 1 101 ? -3.719 5.586 -7.611 1.00 87.38 101 ILE A O 1
ATOM 834 N N . ILE A 1 102 ? -3.194 7.557 -8.539 1.00 90.56 102 ILE A N 1
ATOM 835 C CA . ILE A 1 102 ? -1.748 7.411 -8.365 1.00 90.56 102 ILE A CA 1
ATOM 836 C C . ILE A 1 102 ? -1.409 7.486 -6.869 1.00 90.56 102 ILE A C 1
ATOM 838 O O . ILE A 1 102 ? -1.655 8.494 -6.197 1.00 90.56 102 ILE A O 1
ATOM 842 N N . LEU A 1 103 ? -0.849 6.408 -6.326 1.00 89.69 103 LEU A N 1
ATOM 843 C CA . LEU A 1 103 ? -0.327 6.355 -4.960 1.00 89.69 103 LEU A CA 1
ATOM 844 C C . LEU A 1 103 ? 1.118 6.834 -4.911 1.00 89.69 103 LEU A C 1
ATOM 846 O O . LEU A 1 103 ? 1.449 7.693 -4.090 1.00 89.69 103 LEU A O 1
ATOM 850 N N . ARG A 1 104 ? 1.943 6.315 -5.825 1.00 91.25 104 ARG A N 1
ATOM 851 C CA . ARG A 1 104 ? 3.351 6.680 -5.985 1.00 91.25 104 ARG A CA 1
ATOM 852 C C . ARG A 1 104 ? 3.719 6.817 -7.444 1.00 91.25 104 ARG A C 1
ATOM 854 O O . ARG A 1 104 ? 3.185 6.120 -8.299 1.00 91.25 104 ARG A O 1
ATOM 861 N N . GLN A 1 105 ? 4.686 7.685 -7.682 1.00 94.19 105 GLN A N 1
ATOM 862 C CA . GLN A 1 105 ? 5.295 7.888 -8.978 1.00 94.19 105 GLN A CA 1
ATOM 863 C C . GLN A 1 105 ? 6.760 8.259 -8.778 1.00 94.19 105 GLN A C 1
ATOM 865 O O . GLN A 1 105 ? 7.074 9.033 -7.869 1.00 94.19 105 GLN A O 1
ATOM 870 N N . GLY A 1 106 ? 7.640 7.689 -9.595 1.00 94.69 106 GLY A N 1
ATOM 871 C CA . GLY A 1 106 ? 9.070 7.964 -9.520 1.00 94.69 106 GLY A CA 1
ATOM 872 C C . GLY A 1 106 ? 9.933 6.842 -10.080 1.00 94.69 106 GLY A C 1
ATOM 873 O O . GLY A 1 106 ? 9.419 5.892 -10.667 1.00 94.69 106 GLY A O 1
ATOM 874 N N . THR A 1 107 ? 11.243 6.941 -9.884 1.00 95.12 107 THR A N 1
ATOM 875 C CA . THR A 1 107 ? 12.178 5.859 -10.216 1.00 95.12 107 THR A CA 1
ATOM 876 C C . THR A 1 107 ? 12.227 4.847 -9.070 1.00 95.12 107 THR A C 1
ATOM 878 O O . THR A 1 107 ? 12.054 5.195 -7.897 1.00 95.12 107 THR A O 1
ATOM 881 N N . LEU A 1 108 ? 12.423 3.570 -9.400 1.00 94.50 108 LEU A N 1
ATOM 882 C CA . LEU A 1 108 ? 12.551 2.494 -8.417 1.00 94.50 108 LEU A CA 1
ATOM 883 C C . LEU A 1 108 ? 14.027 2.190 -8.184 1.00 94.50 108 LEU A C 1
ATOM 885 O O . LEU A 1 108 ? 14.666 1.533 -8.999 1.00 94.50 108 LEU A O 1
ATOM 889 N N . ARG A 1 109 ? 14.571 2.665 -7.067 1.00 93.25 109 ARG A N 1
ATOM 890 C CA . ARG A 1 109 ? 15.975 2.465 -6.707 1.00 93.25 109 ARG A CA 1
ATOM 891 C C . ARG A 1 109 ? 16.179 1.164 -5.942 1.00 93.25 109 ARG A C 1
ATOM 893 O O . ARG A 1 109 ? 15.409 0.858 -5.031 1.00 93.25 109 ARG A O 1
ATOM 900 N N . HIS A 1 110 ? 17.267 0.474 -6.264 1.00 91.00 110 HIS A N 1
ATOM 901 C CA . HIS A 1 110 ? 17.794 -0.671 -5.536 1.00 91.00 110 HIS A CA 1
ATOM 902 C C . HIS A 1 110 ? 19.322 -0.532 -5.422 1.00 91.00 110 HIS A C 1
ATOM 904 O O . HIS A 1 110 ? 20.054 -0.645 -6.403 1.00 91.00 110 HIS A O 1
ATOM 910 N N . GLY A 1 111 ? 19.821 -0.236 -4.219 1.00 88.81 111 GLY A N 1
ATOM 911 C CA . GLY A 1 111 ? 21.253 0.002 -4.012 1.00 88.81 111 GLY A CA 1
ATOM 912 C C . GLY A 1 111 ? 21.776 1.241 -4.740 1.00 88.81 111 GLY A C 1
ATOM 913 O O . GLY A 1 111 ? 21.316 2.360 -4.490 1.00 88.81 111 GLY A O 1
ATOM 914 N N . ALA A 1 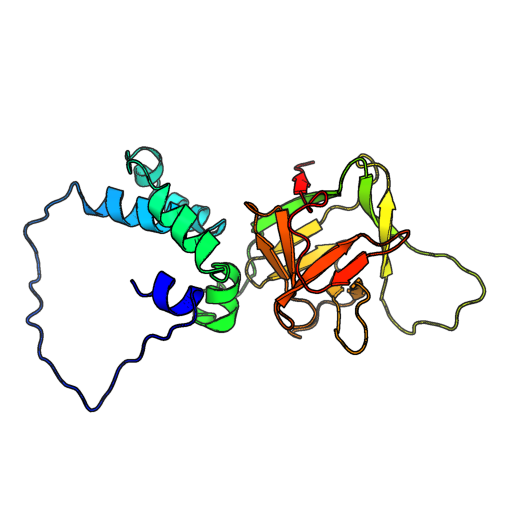112 ? 22.771 1.047 -5.606 1.00 89.31 112 ALA A N 1
ATOM 915 C CA . ALA A 1 112 ? 23.354 2.102 -6.438 1.00 89.31 112 ALA A CA 1
ATOM 916 C C . ALA A 1 112 ? 22.648 2.270 -7.797 1.00 89.31 112 ALA A C 1
ATOM 918 O O . ALA A 1 112 ? 22.854 3.284 -8.458 1.00 89.31 112 ALA A O 1
ATOM 919 N N . SER A 1 113 ? 21.792 1.323 -8.184 1.00 91.62 113 SER A N 1
ATOM 920 C CA . SER A 1 113 ? 21.141 1.288 -9.495 1.00 91.62 113 SER A CA 1
ATOM 921 C C . SER A 1 113 ? 19.638 1.527 -9.377 1.00 91.62 113 SER A C 1
ATOM 923 O O . SER A 1 113 ? 19.044 1.437 -8.296 1.00 91.62 113 SER A O 1
ATOM 925 N N . CYS A 1 114 ? 19.001 1.819 -10.504 1.00 93.31 114 CYS A N 1
ATOM 926 C CA . CYS A 1 114 ? 17.557 1.947 -10.597 1.00 93.31 114 CYS A CA 1
ATOM 927 C C . CYS A 1 114 ? 16.987 0.984 -11.630 1.00 93.31 114 CYS A C 1
ATOM 929 O O . CYS A 1 114 ? 17.629 0.648 -12.624 1.00 93.31 114 CYS A O 1
ATOM 931 N N . LEU A 1 115 ? 15.752 0.562 -11.381 1.00 93.56 115 LEU A N 1
ATOM 932 C CA . LEU A 1 115 ? 14.989 -0.253 -12.301 1.00 93.56 115 LEU A CA 1
ATOM 933 C C . LEU A 1 115 ? 14.645 0.549 -13.549 1.00 93.56 115 LEU A C 1
ATOM 935 O O . LEU A 1 115 ? 14.191 1.691 -13.455 1.00 93.56 115 LEU A O 1
ATOM 939 N N . SER A 1 116 ? 14.799 -0.072 -14.707 1.00 93.06 116 SER A N 1
ATOM 940 C CA . SER A 1 116 ? 14.362 0.499 -15.971 1.00 93.06 116 SER A CA 1
ATOM 941 C C . SER A 1 116 ? 13.826 -0.563 -16.914 1.00 93.06 116 SER A C 1
ATOM 943 O O . SER A 1 116 ? 14.000 -1.767 -16.711 1.00 93.06 116 SER A O 1
ATOM 945 N N . VAL A 1 117 ? 13.131 -0.087 -17.939 1.00 89.88 117 VAL A N 1
ATOM 946 C CA . VAL A 1 117 ? 12.636 -0.911 -19.034 1.00 89.88 117 VAL A CA 1
ATOM 947 C C . VAL A 1 117 ? 13.784 -1.109 -20.009 1.00 89.88 117 VAL A C 1
ATOM 949 O O . VAL A 1 117 ? 14.223 -0.160 -20.653 1.00 89.88 117 VAL A O 1
ATOM 952 N N . VAL A 1 118 ? 14.268 -2.342 -20.121 1.00 83.88 118 VAL A N 1
ATOM 953 C CA . VAL A 1 118 ? 15.305 -2.710 -21.089 1.00 83.88 118 VAL A CA 1
ATOM 954 C C . VAL A 1 118 ? 14.672 -3.501 -22.217 1.00 83.88 118 VAL A C 1
ATOM 956 O O . VAL A 1 118 ? 13.942 -4.470 -22.001 1.00 83.88 118 VAL A O 1
ATOM 959 N N . VAL A 1 119 ? 14.955 -3.076 -23.443 1.00 67.56 119 VAL A N 1
ATOM 960 C CA . VAL A 1 119 ? 14.595 -3.808 -24.653 1.00 67.56 119 VAL A CA 1
ATOM 961 C C . VAL A 1 119 ? 15.847 -4.547 -25.104 1.00 67.56 119 VAL A C 1
ATOM 963 O O . VAL A 1 119 ? 16.735 -3.944 -25.698 1.00 67.56 119 VAL A O 1
ATOM 966 N N . TYR A 1 120 ? 15.944 -5.848 -24.820 1.00 57.72 120 TYR A N 1
ATOM 967 C CA . TYR A 1 120 ? 16.993 -6.660 -25.434 1.00 57.72 120 TYR A CA 1
ATOM 968 C C . TYR A 1 120 ? 16.686 -6.804 -26.925 1.00 57.72 120 TYR A C 1
ATOM 970 O O . TYR A 1 120 ? 15.799 -7.561 -27.321 1.00 57.72 120 TYR A O 1
ATOM 978 N N . THR A 1 121 ? 17.426 -6.097 -27.771 1.00 43.91 121 THR A N 1
ATOM 979 C CA . THR A 1 121 ? 17.529 -6.436 -29.191 1.00 43.91 121 THR A CA 1
ATOM 980 C C . THR A 1 121 ? 18.527 -7.585 -29.342 1.00 43.91 121 THR A C 1
ATOM 982 O O . THR A 1 121 ? 19.662 -7.362 -29.748 1.00 43.91 121 THR A O 1
ATOM 985 N N . GLU A 1 122 ? 18.150 -8.817 -28.981 1.00 43.34 122 GLU A N 1
ATOM 986 C CA . GLU A 1 122 ? 18.922 -9.992 -29.416 1.00 43.34 122 GLU A CA 1
ATOM 987 C C . GLU A 1 122 ? 18.395 -10.510 -30.769 1.00 43.34 122 GLU A C 1
ATOM 989 O O . GLU A 1 122 ? 17.181 -10.680 -30.911 1.00 43.34 122 GLU A O 1
ATOM 994 N N . PRO A 1 123 ? 19.264 -10.841 -31.750 1.00 42.59 123 PRO A N 1
ATOM 995 C CA . PRO A 1 123 ? 18.829 -11.296 -33.073 1.00 42.59 123 PRO A CA 1
ATOM 996 C C . PRO A 1 123 ? 18.286 -12.736 -33.131 1.00 42.59 123 PRO A C 1
ATOM 998 O O . PRO A 1 123 ? 17.937 -13.190 -34.217 1.00 42.59 123 PRO A O 1
ATOM 1001 N N . GLN A 1 124 ? 18.236 -13.502 -32.030 1.00 44.16 124 GLN A N 1
ATOM 1002 C CA . GLN A 1 124 ? 18.039 -14.959 -32.138 1.00 44.16 124 GLN A CA 1
ATOM 1003 C C . GLN A 1 124 ? 17.252 -15.666 -31.026 1.00 44.16 124 GLN A C 1
ATOM 1005 O O . GLN A 1 124 ? 17.217 -16.898 -30.997 1.00 44.16 124 GLN A O 1
ATOM 1010 N N . ARG A 1 125 ? 16.529 -14.954 -30.157 1.00 49.59 125 ARG A N 1
ATOM 1011 C CA . ARG A 1 125 ? 15.591 -15.616 -29.233 1.00 49.59 125 ARG A CA 1
ATOM 1012 C C . ARG A 1 125 ? 14.181 -15.553 -29.794 1.00 49.59 125 ARG A C 1
ATOM 1014 O O . ARG A 1 125 ? 13.603 -14.482 -29.935 1.00 49.59 125 ARG A O 1
ATOM 1021 N N . ARG A 1 126 ? 13.668 -16.735 -30.158 1.00 43.00 126 ARG A N 1
ATOM 1022 C CA . ARG A 1 126 ? 12.308 -17.001 -30.645 1.00 43.00 126 ARG A CA 1
ATOM 1023 C C . ARG A 1 126 ? 11.303 -16.008 -30.065 1.00 43.00 126 ARG A C 1
ATOM 1025 O O . ARG A 1 126 ? 11.024 -16.041 -28.874 1.00 43.00 126 ARG A O 1
ATOM 1032 N N . SER A 1 127 ? 10.786 -15.169 -30.961 1.00 42.72 127 SER A N 1
ATOM 1033 C CA . SER A 1 127 ? 9.550 -14.395 -30.874 1.00 42.72 127 SER A CA 1
ATOM 1034 C C . SER A 1 127 ? 8.738 -14.664 -29.600 1.00 42.72 127 SER A C 1
ATOM 1036 O O . SER A 1 127 ? 7.908 -15.574 -29.557 1.00 42.72 127 SER A O 1
ATOM 1038 N N . LEU A 1 128 ? 8.924 -13.821 -28.581 1.00 48.41 128 LEU A N 1
ATOM 1039 C CA . LEU A 1 128 ? 7.810 -13.484 -27.705 1.00 48.41 128 LEU A CA 1
ATOM 1040 C C . LEU A 1 128 ? 6.817 -12.739 -28.598 1.00 48.41 128 LEU A C 1
ATOM 1042 O O . LEU A 1 128 ? 6.939 -11.538 -28.836 1.00 48.41 128 LEU A O 1
ATOM 1046 N N . LYS A 1 129 ? 5.875 -13.475 -29.191 1.00 44.56 129 LYS A N 1
ATOM 1047 C CA . LYS A 1 129 ? 4.703 -12.859 -29.805 1.00 44.56 129 LYS A CA 1
ATOM 1048 C C . LYS A 1 129 ? 4.019 -12.016 -28.726 1.00 44.56 129 LYS A C 1
ATOM 1050 O O . LYS A 1 129 ? 3.461 -12.566 -27.785 1.00 44.56 129 LYS A O 1
ATOM 1055 N N . GLY A 1 130 ? 4.043 -10.698 -28.906 1.00 52.62 130 GLY A N 1
ATOM 1056 C CA . GLY A 1 130 ? 3.189 -9.752 -28.191 1.00 52.62 130 GLY A CA 1
ATOM 1057 C C . GLY A 1 130 ? 3.900 -8.953 -27.104 1.00 52.62 130 GLY A C 1
ATOM 1058 O O . GLY A 1 130 ? 4.307 -9.523 -26.106 1.00 52.62 130 GLY A O 1
ATOM 1059 N N . THR A 1 131 ? 3.994 -7.633 -27.317 1.00 62.06 131 THR A N 1
ATOM 1060 C CA . THR A 1 131 ? 3.964 -6.496 -26.355 1.00 62.06 131 THR A CA 1
ATOM 1061 C C . THR A 1 131 ? 4.689 -6.569 -24.998 1.00 62.06 131 THR A C 1
ATOM 1063 O O . THR A 1 131 ? 4.573 -5.619 -24.225 1.00 62.06 131 THR A O 1
ATOM 1066 N N . SER A 1 132 ? 5.416 -7.632 -24.667 1.00 71.44 132 SER A N 1
ATOM 1067 C CA . SER A 1 132 ? 6.065 -7.809 -23.375 1.00 71.44 132 SER A CA 1
ATOM 1068 C C . SER A 1 132 ? 7.503 -7.302 -23.415 1.00 71.44 132 SER A C 1
ATOM 1070 O O . SER A 1 132 ? 8.233 -7.569 -24.370 1.00 71.44 132 SER A O 1
ATOM 1072 N N . ARG A 1 133 ? 7.896 -6.537 -22.391 1.00 84.88 133 ARG A N 1
ATOM 1073 C CA . ARG A 1 133 ? 9.244 -5.974 -22.232 1.00 84.88 133 ARG A CA 1
ATOM 1074 C C . ARG A 1 133 ? 9.886 -6.500 -20.957 1.00 84.88 133 ARG A C 1
ATOM 1076 O O . ARG A 1 133 ? 9.200 -6.825 -19.991 1.00 84.88 133 ARG A O 1
ATOM 1083 N N . THR A 1 134 ? 11.205 -6.556 -20.953 1.00 87.44 134 THR A N 1
ATOM 1084 C CA . THR A 1 134 ? 11.999 -6.988 -19.804 1.00 87.44 134 THR A CA 1
ATOM 1085 C C . THR A 1 134 ? 12.400 -5.807 -18.932 1.00 87.44 134 THR A C 1
ATOM 1087 O O . THR A 1 134 ? 12.395 -4.651 -19.365 1.00 87.44 134 THR A O 1
ATOM 1090 N N . LEU A 1 135 ? 12.726 -6.109 -17.682 1.00 90.50 135 LEU A N 1
ATOM 1091 C CA . LEU A 1 135 ? 13.215 -5.147 -16.708 1.00 90.50 135 LEU A CA 1
ATOM 1092 C C . LEU A 1 135 ? 14.697 -5.402 -16.448 1.00 90.50 135 LEU A C 1
ATOM 1094 O O . LEU A 1 135 ? 15.179 -6.514 -16.628 1.00 90.50 135 LEU A O 1
ATOM 1098 N N . GLY A 1 136 ? 15.407 -4.363 -16.035 1.00 89.75 136 GLY A N 1
ATOM 1099 C CA . GLY A 1 136 ? 16.836 -4.427 -15.763 1.00 89.75 136 GLY A CA 1
ATOM 1100 C C . GLY A 1 136 ? 17.293 -3.216 -14.966 1.00 89.75 136 GLY A C 1
ATOM 1101 O O . GLY A 1 136 ? 16.476 -2.395 -14.535 1.00 89.75 136 GLY A O 1
ATOM 1102 N N . TYR A 1 137 ? 18.603 -3.110 -14.774 1.00 91.00 137 TYR A N 1
ATOM 1103 C CA . TYR A 1 137 ? 19.224 -2.100 -13.924 1.00 91.00 137 TYR A CA 1
ATOM 1104 C C . TYR A 1 137 ? 20.047 -1.119 -14.749 1.00 91.00 137 TYR A C 1
ATOM 1106 O O . TYR A 1 137 ? 20.858 -1.522 -15.575 1.00 91.00 137 TYR A O 1
ATOM 1114 N N . VAL A 1 138 ? 19.848 0.172 -14.499 1.00 91.69 138 VAL A N 1
ATOM 1115 C CA . VAL A 1 138 ? 20.589 1.273 -15.134 1.00 91.69 138 VAL A CA 1
ATOM 1116 C C . VAL A 1 138 ? 20.930 2.342 -14.097 1.00 91.69 138 VAL A C 1
ATOM 1118 O O . VAL A 1 138 ? 20.502 2.269 -12.936 1.00 91.69 138 VAL A O 1
ATOM 1121 N N . GLU A 1 139 ? 21.684 3.361 -14.506 1.00 92.12 139 GLU A N 1
ATOM 1122 C CA . GLU A 1 139 ? 21.863 4.560 -13.693 1.00 92.12 139 GLU A CA 1
ATOM 1123 C C . GLU A 1 139 ? 20.527 5.276 -13.458 1.00 92.12 139 GLU A C 1
ATOM 1125 O O . GLU A 1 139 ? 19.680 5.399 -14.341 1.00 92.12 139 GLU A O 1
ATOM 1130 N N . CYS A 1 140 ? 20.322 5.792 -12.246 1.00 90.88 140 CYS A N 1
ATOM 1131 C CA . CYS A 1 140 ? 19.050 6.407 -11.863 1.00 90.88 140 CYS A CA 1
ATOM 1132 C C . CYS A 1 140 ? 18.668 7.652 -12.681 1.00 90.88 140 CYS A C 1
ATOM 1134 O O . CYS A 1 140 ? 17.488 7.998 -12.736 1.00 90.88 140 CYS A O 1
ATOM 1136 N N . SER A 1 141 ? 19.636 8.304 -13.327 1.00 89.75 141 SER A N 1
ATOM 1137 C CA . SER A 1 141 ? 19.434 9.397 -14.289 1.00 89.75 141 SER A CA 1
ATOM 1138 C C . SER A 1 141 ? 18.666 8.946 -15.536 1.00 89.75 141 SER A C 1
ATOM 1140 O O . SER A 1 141 ? 17.825 9.698 -16.033 1.00 89.75 141 SER A O 1
ATOM 1142 N N . GLU A 1 142 ? 18.901 7.715 -15.993 1.00 88.94 142 GLU A N 1
ATOM 1143 C CA . GLU A 1 142 ? 18.347 7.115 -17.216 1.00 88.94 142 GLU A CA 1
ATOM 1144 C C . GLU A 1 142 ? 17.182 6.152 -16.939 1.00 88.94 142 GLU A C 1
ATOM 1146 O O . GLU A 1 142 ? 16.579 5.588 -17.852 1.00 88.94 142 GLU A O 1
ATOM 1151 N N . ALA A 1 143 ? 16.842 5.960 -15.667 1.00 92.38 143 ALA A N 1
ATOM 1152 C CA . ALA A 1 143 ? 15.818 5.019 -15.257 1.00 92.38 143 ALA A CA 1
ATOM 1153 C C . ALA A 1 143 ? 14.404 5.421 -15.702 1.00 92.38 143 ALA A C 1
ATOM 1155 O O . ALA A 1 143 ? 14.018 6.598 -15.719 1.00 92.38 143 ALA A O 1
ATOM 1156 N N . ALA A 1 144 ? 13.598 4.403 -15.999 1.00 91.75 144 ALA A N 1
ATOM 1157 C CA . ALA A 1 144 ? 12.186 4.566 -16.297 1.00 91.75 144 ALA A CA 1
ATOM 1158 C C . ALA A 1 144 ? 11.399 5.076 -15.079 1.00 91.75 144 ALA A C 1
ATOM 1160 O O . ALA A 1 144 ? 11.747 4.851 -13.915 1.00 91.75 144 ALA A O 1
ATOM 1161 N N . THR A 1 145 ? 10.290 5.761 -15.358 1.00 94.69 145 THR A N 1
ATOM 1162 C CA . THR A 1 145 ? 9.354 6.201 -14.319 1.00 94.69 145 THR A CA 1
ATOM 1163 C C . THR A 1 145 ? 8.290 5.135 -14.103 1.00 94.69 145 THR A C 1
ATOM 1165 O O . THR A 1 145 ? 7.581 4.759 -15.034 1.00 94.69 145 THR A O 1
ATOM 1168 N N . PHE A 1 146 ? 8.149 4.697 -12.857 1.00 96.12 146 PHE A N 1
ATOM 1169 C CA . PHE A 1 146 ? 7.135 3.749 -12.428 1.00 96.12 146 PHE A CA 1
ATOM 1170 C C . PHE A 1 146 ? 6.000 4.464 -11.706 1.00 96.12 146 PHE A C 1
ATOM 1172 O O . PHE A 1 146 ? 6.220 5.398 -10.930 1.00 96.12 146 PHE A O 1
ATOM 1179 N N . VAL A 1 147 ? 4.778 3.992 -11.934 1.00 95.50 147 VAL A N 1
ATOM 1180 C CA . VAL A 1 147 ? 3.555 4.502 -11.309 1.00 95.50 147 VAL A CA 1
ATOM 1181 C C . VAL A 1 147 ? 2.859 3.357 -10.588 1.00 95.50 147 VAL A C 1
ATOM 1183 O O . VAL A 1 147 ? 2.483 2.372 -11.217 1.00 95.50 147 VAL A O 1
ATOM 1186 N N . LEU A 1 148 ? 2.664 3.491 -9.277 1.00 94.31 148 LEU A N 1
ATOM 1187 C CA . LEU A 1 148 ? 1.840 2.581 -8.485 1.00 94.31 148 LEU A CA 1
ATOM 1188 C C . LEU A 1 148 ? 0.470 3.211 -8.250 1.00 94.31 148 LEU A C 1
ATOM 1190 O O . LEU A 1 148 ? 0.366 4.336 -7.755 1.00 94.31 148 LEU A O 1
ATOM 1194 N N . THR A 1 149 ? -0.578 2.469 -8.576 1.00 92.25 149 THR A N 1
ATOM 1195 C CA . THR A 1 149 ? -1.976 2.910 -8.499 1.00 92.25 149 THR A CA 1
ATOM 1196 C C . THR A 1 149 ? -2.732 2.261 -7.339 1.00 92.25 149 THR A C 1
ATOM 1198 O O . THR A 1 149 ? -2.288 1.273 -6.752 1.00 92.25 149 THR A O 1
ATOM 1201 N N . SER A 1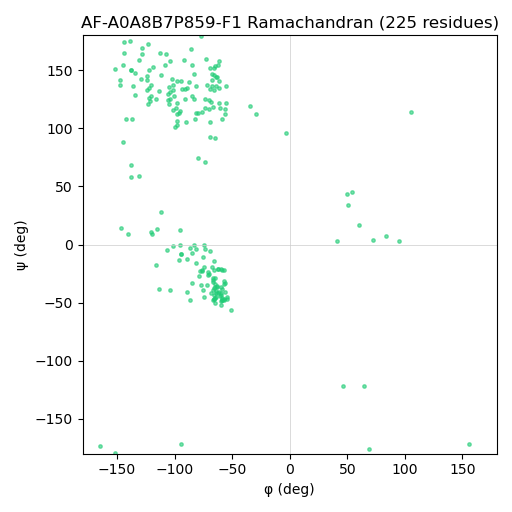 150 ? -3.887 2.831 -6.990 1.00 88.00 150 SER A N 1
ATOM 1202 C CA . SER A 1 150 ? -4.725 2.403 -5.862 1.00 88.00 150 SER A CA 1
ATOM 1203 C C . SER A 1 150 ? -5.371 1.029 -6.027 1.00 88.00 150 SER A C 1
ATOM 1205 O O . SER A 1 150 ? -5.779 0.428 -5.041 1.00 88.00 150 SER A O 1
ATOM 1207 N N . ASP A 1 151 ? -5.477 0.521 -7.251 1.00 87.44 151 ASP A N 1
ATOM 1208 C CA . ASP A 1 151 ? -5.936 -0.843 -7.532 1.00 87.44 151 ASP A CA 1
ATOM 1209 C C . ASP A 1 151 ? -4.767 -1.834 -7.692 1.00 87.44 151 ASP A C 1
ATOM 1211 O O . ASP A 1 151 ? -4.948 -2.965 -8.148 1.00 87.44 151 ASP A O 1
ATOM 1215 N N . GLY A 1 152 ? -3.561 -1.409 -7.303 1.00 90.31 152 GLY A N 1
ATOM 1216 C CA . GLY A 1 152 ? -2.369 -2.242 -7.231 1.00 90.31 152 GLY A CA 1
ATOM 1217 C C . 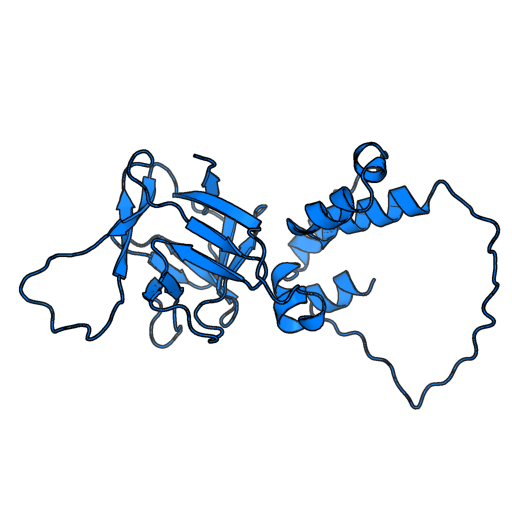GLY A 1 152 ? -1.619 -2.399 -8.548 1.00 90.31 152 GLY A C 1
ATOM 1218 O O . GLY A 1 152 ? -0.669 -3.176 -8.587 1.00 90.31 152 GLY A O 1
ATOM 1219 N N . ARG A 1 153 ? -1.970 -1.695 -9.630 1.00 93.19 153 ARG A N 1
ATOM 1220 C CA . ARG A 1 153 ? -1.157 -1.759 -10.855 1.00 93.19 153 ARG A CA 1
ATOM 1221 C C . ARG A 1 153 ? 0.137 -0.972 -10.669 1.00 93.19 153 ARG A C 1
ATOM 1223 O O . ARG A 1 153 ? 0.097 0.219 -10.348 1.00 93.19 153 ARG A O 1
ATOM 1230 N N . LEU A 1 154 ? 1.265 -1.640 -10.899 1.00 95.06 154 LEU A N 1
ATOM 1231 C CA . LEU A 1 154 ? 2.580 -1.022 -11.046 1.00 95.06 154 LEU A CA 1
ATOM 1232 C C . LEU A 1 154 ? 2.877 -0.914 -12.542 1.00 95.06 154 LEU A C 1
ATOM 1234 O O . LEU A 1 154 ? 2.923 -1.933 -13.224 1.00 95.06 154 LEU A O 1
ATOM 1238 N N . MET A 1 155 ? 3.027 0.304 -13.053 1.00 94.44 155 MET A N 1
ATOM 1239 C CA . MET A 1 155 ? 3.083 0.577 -14.490 1.00 94.44 155 MET A CA 1
ATOM 1240 C C . MET A 1 155 ? 4.355 1.318 -14.890 1.00 94.44 155 MET A C 1
ATOM 1242 O O . MET A 1 155 ? 4.812 2.185 -14.147 1.00 94.44 155 MET A O 1
ATOM 1246 N N . ALA A 1 156 ? 4.868 1.015 -16.081 1.00 93.62 156 ALA A N 1
ATOM 1247 C CA . ALA A 1 156 ? 5.921 1.757 -16.777 1.00 93.62 156 ALA A CA 1
ATOM 1248 C C . ALA A 1 156 ? 5.681 1.665 -18.293 1.00 93.62 156 ALA A C 1
ATOM 1250 O O . ALA A 1 156 ? 5.238 0.626 -18.781 1.00 93.62 156 ALA A O 1
ATOM 1251 N N . ASP A 1 157 ? 5.928 2.747 -19.037 1.00 88.38 157 ASP A N 1
ATOM 1252 C CA . ASP A 1 157 ? 5.704 2.829 -20.495 1.00 88.38 157 ASP A CA 1
ATOM 1253 C C . ASP A 1 157 ? 4.307 2.367 -20.965 1.00 88.38 157 ASP A C 1
ATOM 1255 O O . ASP A 1 157 ? 4.150 1.765 -22.026 1.00 88.38 157 ASP A O 1
ATOM 1259 N N . GLY A 1 158 ? 3.268 2.607 -20.158 1.00 87.12 158 GLY A N 1
ATOM 1260 C CA . GLY A 1 158 ? 1.897 2.166 -20.461 1.00 87.12 158 GLY A CA 1
ATOM 1261 C C . GLY A 1 158 ? 1.659 0.654 -20.327 1.00 87.12 158 GLY A C 1
ATOM 1262 O O . GLY A 1 158 ? 0.557 0.185 -20.605 1.00 87.12 158 GLY A O 1
ATOM 1263 N N . LEU A 1 159 ? 2.660 -0.104 -19.875 1.00 91.38 159 LEU A N 1
ATOM 1264 C CA . LEU A 1 159 ? 2.579 -1.529 -19.572 1.00 91.38 159 LEU A CA 1
ATOM 1265 C C . LEU A 1 159 ? 2.528 -1.755 -18.058 1.00 91.38 159 LEU A C 1
ATOM 1267 O O . LEU A 1 159 ? 2.970 -0.920 -17.269 1.00 91.38 159 LEU A O 1
ATOM 1271 N N . CYS A 1 160 ? 2.001 -2.907 -17.655 1.00 93.44 160 CYS A N 1
ATOM 1272 C CA . CYS A 1 160 ? 1.915 -3.330 -16.266 1.00 93.44 160 CYS A CA 1
ATOM 1273 C C . CYS A 1 160 ? 3.005 -4.346 -15.942 1.00 93.44 160 CYS A C 1
ATOM 1275 O O . CYS A 1 160 ? 3.248 -5.282 -16.702 1.00 93.44 160 CYS A O 1
ATOM 1277 N N . VAL A 1 161 ? 3.620 -4.179 -14.776 1.00 94.31 161 VAL A N 1
ATOM 1278 C CA . VAL A 1 161 ? 4.560 -5.139 -14.211 1.00 94.31 161 VAL A CA 1
ATOM 1279 C C . VAL A 1 161 ? 3.778 -6.383 -13.794 1.00 94.31 161 VAL A C 1
ATOM 1281 O O . VAL A 1 161 ? 2.819 -6.289 -13.027 1.00 94.31 161 VAL A O 1
ATOM 1284 N N . THR A 1 162 ? 4.165 -7.549 -14.295 1.00 92.69 162 THR A N 1
ATOM 1285 C CA . THR A 1 162 ? 3.454 -8.811 -14.088 1.00 92.69 162 THR A CA 1
ATOM 1286 C C . THR A 1 162 ? 4.411 -9.963 -13.808 1.00 92.69 162 THR A C 1
ATOM 1288 O O . THR A 1 162 ? 5.557 -9.958 -14.255 1.00 92.69 162 THR A O 1
ATOM 1291 N N . SER A 1 163 ? 3.936 -10.944 -13.041 1.00 91.75 163 SER A N 1
ATOM 1292 C CA . SER A 1 163 ? 4.633 -12.201 -12.779 1.00 91.75 163 SER A CA 1
ATOM 1293 C C . SER A 1 163 ? 3.624 -13.317 -12.498 1.00 91.75 163 SER A C 1
ATOM 1295 O O . SER A 1 163 ? 2.524 -13.050 -12.011 1.00 91.75 163 SER A O 1
ATOM 1297 N N . SER A 1 164 ? 3.970 -14.570 -12.804 1.00 90.44 164 SER A N 1
ATOM 1298 C CA . SER A 1 164 ? 3.074 -15.726 -12.624 1.00 90.44 164 SER A CA 1
ATOM 1299 C C . SER A 1 164 ? 3.759 -16.885 -11.878 1.00 90.44 164 SER A C 1
ATOM 1301 O O . SER A 1 164 ? 3.839 -18.002 -12.401 1.00 90.44 164 SER A O 1
ATOM 1303 N N . PRO A 1 165 ? 4.250 -16.663 -10.644 1.00 84.56 165 PRO A N 1
ATOM 1304 C CA . PRO A 1 165 ? 4.839 -17.727 -9.837 1.00 84.56 165 PRO A CA 1
ATOM 1305 C C . PRO A 1 165 ? 3.786 -18.781 -9.436 1.00 84.56 165 PRO A C 1
ATOM 1307 O O . PRO A 1 165 ? 2.612 -18.439 -9.271 1.00 84.56 165 PRO A O 1
ATOM 1310 N N . PRO A 1 166 ? 4.175 -20.053 -9.220 1.00 80.75 166 PRO A N 1
ATOM 1311 C CA . PRO A 1 166 ? 5.538 -20.587 -9.299 1.00 80.75 166 PRO A CA 1
ATOM 1312 C C . PRO A 1 166 ? 5.961 -20.991 -10.721 1.00 80.75 166 PRO A C 1
ATOM 1314 O O . PRO A 1 166 ? 7.120 -21.337 -10.917 1.00 80.75 166 PRO A O 1
ATOM 1317 N N . ALA A 1 167 ? 5.040 -20.971 -11.692 1.00 81.06 167 ALA A N 1
ATOM 1318 C CA . ALA A 1 167 ? 5.298 -21.422 -13.061 1.00 81.06 167 ALA A CA 1
ATOM 1319 C C . ALA A 1 167 ? 6.344 -20.552 -13.772 1.00 81.06 167 ALA A C 1
ATOM 1321 O O . ALA A 1 167 ? 7.211 -21.078 -14.463 1.00 81.06 167 ALA A O 1
ATOM 1322 N N . ASP A 1 168 ? 6.275 -19.236 -13.564 1.00 81.81 168 ASP A N 1
ATOM 1323 C CA . ASP A 1 168 ? 7.293 -18.290 -14.002 1.00 81.81 168 ASP A CA 1
ATOM 1324 C C . ASP A 1 168 ? 7.475 -17.189 -12.951 1.00 81.81 168 ASP A C 1
ATOM 1326 O O . ASP A 1 168 ? 6.607 -16.334 -12.746 1.00 81.81 168 ASP A O 1
ATOM 1330 N N . ALA A 1 169 ? 8.610 -17.239 -12.255 1.00 87.62 169 ALA A N 1
ATOM 1331 C CA . ALA A 1 169 ? 8.983 -16.257 -11.244 1.00 87.62 169 ALA A CA 1
ATOM 1332 C C . ALA A 1 169 ? 9.589 -14.980 -11.846 1.00 87.62 169 ALA A C 1
ATOM 1334 O O . ALA A 1 169 ? 9.898 -14.052 -11.098 1.00 87.62 169 ALA A O 1
ATOM 1335 N N . ARG A 1 170 ? 9.784 -14.904 -13.166 1.00 89.50 170 ARG A N 1
ATOM 1336 C CA . ARG A 1 170 ? 10.282 -13.697 -13.825 1.00 89.50 170 ARG A CA 1
ATOM 1337 C C . ARG A 1 170 ? 9.265 -12.565 -13.707 1.00 89.50 170 ARG A C 1
ATOM 1339 O O . ARG A 1 170 ? 8.050 -12.786 -13.715 1.00 89.50 170 ARG A O 1
ATOM 1346 N N . VAL A 1 171 ? 9.765 -11.342 -13.587 1.00 91.69 171 VAL A N 1
ATOM 1347 C CA . VAL A 1 171 ? 8.953 -10.129 -13.615 1.00 91.69 171 VAL A CA 1
ATOM 1348 C C . VAL A 1 171 ? 9.153 -9.444 -14.959 1.00 91.69 171 VAL A C 1
ATOM 1350 O O . VAL A 1 171 ? 10.261 -9.061 -15.321 1.00 91.69 171 VAL A O 1
ATOM 1353 N N . VAL A 1 172 ? 8.065 -9.261 -15.697 1.00 91.31 172 VAL A N 1
ATOM 1354 C CA . VAL A 1 172 ? 8.076 -8.624 -17.018 1.00 91.31 172 VAL A CA 1
ATOM 1355 C C . VAL A 1 172 ? 7.053 -7.499 -17.073 1.00 91.31 172 VAL A C 1
ATOM 1357 O O . VAL A 1 172 ? 6.153 -7.410 -16.240 1.00 91.31 172 VAL A O 1
ATOM 1360 N N . LEU A 1 173 ? 7.167 -6.629 -18.067 1.00 90.06 173 LEU A N 1
ATOM 1361 C CA . LEU A 1 173 ? 6.110 -5.699 -18.441 1.00 90.06 173 LEU A CA 1
ATOM 1362 C C . LEU A 1 173 ? 5.231 -6.354 -19.498 1.00 90.06 173 LEU A C 1
ATOM 1364 O O . LEU A 1 173 ? 5.746 -6.921 -20.459 1.00 90.06 173 LEU A O 1
ATOM 1368 N N . ALA A 1 174 ? 3.917 -6.269 -19.347 1.00 89.56 174 ALA A N 1
ATOM 1369 C CA . ALA A 1 174 ? 2.950 -6.759 -20.323 1.00 89.56 174 ALA A CA 1
ATOM 1370 C C . ALA A 1 174 ? 1.729 -5.835 -20.385 1.00 89.56 174 ALA A C 1
ATOM 1372 O O . ALA A 1 174 ? 1.603 -4.890 -19.603 1.00 89.56 174 ALA A O 1
ATOM 1373 N N . ALA A 1 175 ? 0.817 -6.095 -21.322 1.00 88.62 175 ALA A N 1
ATOM 1374 C CA . ALA A 1 175 ? -0.435 -5.354 -21.400 1.00 88.62 175 ALA A CA 1
ATOM 1375 C C . ALA A 1 175 ? -1.187 -5.419 -20.058 1.00 88.62 175 ALA A C 1
ATOM 1377 O O . ALA A 1 175 ? -1.286 -6.476 -19.432 1.00 88.62 175 ALA A O 1
ATOM 1378 N N . CYS A 1 176 ? -1.721 -4.280 -19.618 1.00 86.75 176 CYS A N 1
ATOM 1379 C CA . CYS A 1 176 ? -2.470 -4.184 -18.372 1.00 86.75 176 CYS A CA 1
ATOM 1380 C C . CYS A 1 176 ? -3.809 -4.927 -18.475 1.00 86.75 176 CYS A C 1
ATOM 1382 O O . CYS A 1 176 ? -4.812 -4.365 -18.909 1.00 86.75 176 CYS A O 1
ATOM 1384 N N . GLY A 1 177 ? -3.823 -6.198 -18.076 1.00 80.38 177 GLY A N 1
ATOM 1385 C CA . GLY A 1 177 ? -5.042 -6.988 -17.922 1.00 80.38 177 GLY A CA 1
ATOM 1386 C C . GLY A 1 177 ? -5.695 -6.803 -16.549 1.00 80.38 177 GLY A C 1
ATOM 1387 O O . GLY A 1 177 ? -5.089 -6.295 -15.608 1.00 80.38 177 GLY A O 1
ATOM 1388 N N . ALA A 1 178 ? -6.929 -7.288 -16.405 1.00 72.12 178 ALA A N 1
ATOM 1389 C CA . ALA A 1 178 ? -7.630 -7.330 -15.117 1.00 72.12 178 ALA A CA 1
ATOM 1390 C C . ALA A 1 178 ? -7.094 -8.416 -14.153 1.00 72.12 178 ALA A C 1
ATOM 1392 O O . ALA A 1 178 ? -7.563 -8.522 -13.019 1.00 72.12 178 ALA A O 1
ATOM 1393 N N . SER A 1 179 ? -6.129 -9.232 -14.593 1.00 75.88 179 SER A N 1
ATOM 1394 C CA . SER A 1 179 ? -5.583 -10.361 -13.838 1.00 75.88 179 SER A CA 1
ATOM 1395 C C . SER A 1 179 ? -4.886 -9.927 -12.548 1.00 75.88 179 SER A C 1
ATOM 1397 O O . SER A 1 179 ? -4.151 -8.938 -12.523 1.00 75.88 179 SER A O 1
ATOM 1399 N N . SER A 1 180 ? -5.010 -10.740 -11.499 1.00 77.31 180 SER A N 1
ATOM 1400 C CA . SER A 1 180 ? -4.294 -10.551 -10.231 1.00 77.31 180 SER A CA 1
ATOM 1401 C C . SER A 1 180 ? -2.767 -10.625 -10.362 1.00 77.31 180 SER A C 1
ATOM 1403 O O . SER A 1 180 ? -2.069 -10.067 -9.523 1.00 77.31 180 SER A O 1
ATOM 1405 N N . ASN A 1 181 ? -2.256 -11.256 -11.424 1.00 86.38 181 ASN A N 1
ATOM 1406 C CA . ASN A 1 181 ? -0.825 -11.459 -11.698 1.00 86.38 181 ASN A CA 1
ATOM 1407 C C . ASN A 1 181 ? -0.071 -10.162 -12.055 1.00 86.38 181 ASN A C 1
ATOM 1409 O O . ASN A 1 181 ? 1.140 -10.165 -12.260 1.00 86.38 181 ASN A O 1
ATOM 1413 N N . ALA A 1 182 ? -0.794 -9.049 -12.191 1.00 90.38 182 ALA A N 1
ATOM 1414 C CA . ALA A 1 182 ? -0.246 -7.718 -12.447 1.00 90.38 182 ALA A CA 1
ATOM 1415 C C . ALA A 1 182 ? -0.503 -6.746 -11.280 1.00 90.38 182 ALA A C 1
ATOM 1417 O O . ALA A 1 182 ? -0.377 -5.529 -11.438 1.00 90.38 182 ALA A O 1
ATOM 1418 N N . ARG A 1 183 ? -0.910 -7.268 -10.110 1.00 92.25 183 ARG A N 1
ATOM 1419 C CA . ARG A 1 183 ? -1.197 -6.464 -8.918 1.00 92.25 183 ARG A CA 1
ATOM 1420 C C . ARG A 1 183 ? -0.084 -6.578 -7.886 1.00 92.25 183 ARG A C 1
ATOM 1422 O O . ARG A 1 183 ? 0.377 -7.667 -7.546 1.00 92.25 183 ARG A O 1
ATOM 1429 N N . TRP A 1 184 ? 0.280 -5.433 -7.332 1.00 92.94 184 TRP A N 1
ATOM 1430 C CA . TRP A 1 184 ? 1.376 -5.245 -6.401 1.00 92.94 184 TRP A CA 1
ATOM 1431 C C . TRP A 1 184 ? 0.933 -4.381 -5.230 1.00 92.94 184 TRP A C 1
ATOM 1433 O O . TRP A 1 184 ? 0.126 -3.459 -5.359 1.00 92.94 184 TRP A O 1
ATOM 1443 N N . THR A 1 185 ? 1.504 -4.658 -4.067 1.00 91.25 185 THR A N 1
ATOM 1444 C CA . THR A 1 185 ? 1.412 -3.776 -2.906 1.00 91.25 185 THR A CA 1
ATOM 1445 C C . THR A 1 185 ? 2.805 -3.358 -2.493 1.00 91.25 185 THR A C 1
ATOM 1447 O O . THR A 1 185 ? 3.704 -4.192 -2.460 1.00 91.25 185 THR A O 1
ATOM 1450 N N . TYR A 1 186 ? 2.983 -2.084 -2.1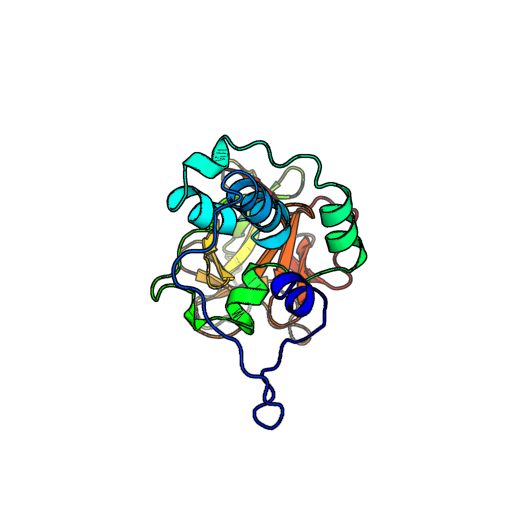71 1.00 91.12 186 TYR A N 1
ATOM 1451 C CA . TYR A 1 186 ? 4.257 -1.570 -1.697 1.00 91.12 186 TYR A CA 1
ATOM 1452 C C . TYR A 1 186 ? 4.204 -1.350 -0.187 1.00 91.12 186 TYR A C 1
ATOM 1454 O O . TYR A 1 186 ? 3.326 -0.641 0.309 1.00 91.12 186 TYR A O 1
ATOM 1462 N N . ASP A 1 187 ? 5.140 -1.955 0.535 1.00 85.94 187 ASP A N 1
ATOM 1463 C CA . ASP A 1 187 ? 5.393 -1.652 1.938 1.00 85.94 187 ASP A CA 1
ATOM 1464 C C . ASP A 1 187 ? 6.572 -0.680 2.020 1.00 85.94 187 ASP A C 1
ATOM 1466 O O . ASP A 1 187 ? 7.726 -1.048 1.807 1.00 85.94 187 ASP A O 1
ATOM 1470 N N . ALA A 1 188 ? 6.278 0.583 2.327 1.00 82.88 188 ALA A N 1
ATOM 1471 C CA . ALA A 1 188 ? 7.296 1.621 2.437 1.00 82.88 188 ALA A CA 1
ATOM 1472 C C . ALA A 1 188 ? 8.211 1.456 3.660 1.00 82.88 188 ALA A C 1
ATOM 1474 O O . ALA A 1 188 ? 9.328 1.967 3.639 1.00 82.88 188 ALA A O 1
ATOM 1475 N N . GLY A 1 189 ? 7.741 0.787 4.718 1.00 78.31 189 GLY A N 1
ATOM 1476 C CA . GLY A 1 189 ? 8.530 0.539 5.925 1.00 78.31 189 GLY A CA 1
ATOM 1477 C C . GLY A 1 189 ? 9.542 -0.583 5.725 1.00 78.31 189 GLY A C 1
ATOM 1478 O O . GLY A 1 189 ? 10.643 -0.508 6.263 1.00 78.31 189 GLY A O 1
ATOM 1479 N N . LEU A 1 190 ? 9.179 -1.590 4.928 1.00 80.06 190 LEU A N 1
ATOM 1480 C CA . LEU A 1 190 ? 10.062 -2.698 4.557 1.00 80.06 190 LEU A CA 1
ATOM 1481 C C . LEU A 1 190 ? 10.793 -2.476 3.229 1.00 80.06 190 LEU A C 1
ATOM 1483 O O . LEU A 1 190 ? 11.669 -3.2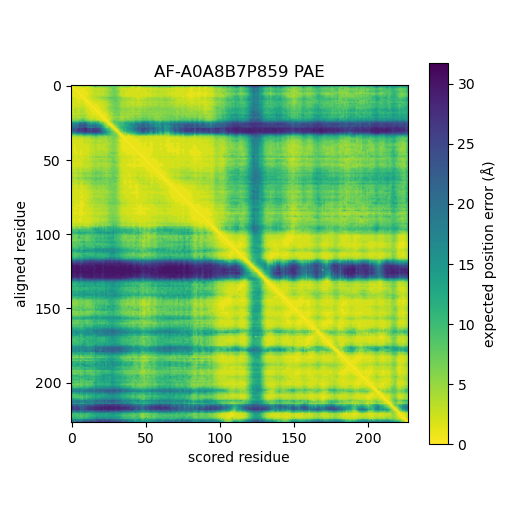65 2.893 1.00 80.06 190 LEU A O 1
ATOM 1487 N N . GLN A 1 191 ? 10.445 -1.425 2.479 1.00 88.12 191 GLN A N 1
ATOM 1488 C CA . GLN A 1 191 ? 10.952 -1.167 1.127 1.00 88.12 191 GLN A CA 1
ATOM 1489 C C . GLN A 1 191 ? 10.737 -2.378 0.203 1.00 88.12 191 GLN A C 1
ATOM 1491 O O . GLN A 1 191 ? 11.632 -2.815 -0.518 1.00 88.12 191 GLN A O 1
ATOM 1496 N N . GLN A 1 192 ? 9.539 -2.962 0.249 1.00 89.62 192 GLN A N 1
ATOM 1497 C CA . GLN A 1 192 ? 9.220 -4.206 -0.456 1.00 89.62 192 GLN A CA 1
ATOM 1498 C C . GLN A 1 192 ? 8.024 -4.027 -1.386 1.00 89.62 192 GLN A C 1
ATOM 1500 O O . GLN A 1 192 ? 6.980 -3.506 -0.995 1.00 89.62 192 GLN A O 1
ATOM 1505 N N . LEU A 1 193 ? 8.166 -4.510 -2.621 1.00 92.44 193 LEU A N 1
ATOM 1506 C CA . LEU A 1 193 ? 7.061 -4.708 -3.554 1.00 92.44 193 LEU A CA 1
ATOM 1507 C C . LEU A 1 193 ? 6.598 -6.158 -3.447 1.00 92.44 193 LEU A C 1
ATOM 1509 O O . LEU A 1 193 ? 7.342 -7.077 -3.773 1.00 92.44 193 LEU A O 1
ATOM 1513 N N . VAL A 1 194 ? 5.370 -6.358 -2.986 1.00 91.56 194 VAL A N 1
ATOM 1514 C CA . VAL A 1 194 ? 4.771 -7.674 -2.757 1.00 91.56 194 VAL A CA 1
ATOM 1515 C C . VAL A 1 194 ? 3.752 -7.954 -3.851 1.00 91.56 194 VAL A C 1
ATOM 1517 O O . VAL A 1 194 ? 2.814 -7.178 -4.047 1.00 91.56 194 VAL A O 1
ATOM 1520 N N . HIS A 1 195 ? 3.922 -9.070 -4.547 1.00 92.06 195 HIS A N 1
ATOM 1521 C CA . HIS A 1 195 ? 2.988 -9.561 -5.545 1.00 92.06 195 HIS A CA 1
ATOM 1522 C C . HIS A 1 195 ? 1.688 -10.006 -4.868 1.00 92.06 195 HIS A C 1
ATOM 1524 O O . HIS A 1 195 ? 1.697 -10.859 -3.976 1.00 92.06 195 HIS A O 1
ATOM 1530 N N . ALA A 1 196 ? 0.558 -9.426 -5.272 1.00 88.00 196 ALA A N 1
ATOM 1531 C CA . ALA A 1 196 ? -0.700 -9.574 -4.544 1.00 88.00 196 ALA A CA 1
ATOM 1532 C C . ALA A 1 196 ? -1.237 -11.015 -4.561 1.00 88.00 196 ALA A C 1
ATOM 1534 O O . ALA A 1 196 ? -1.771 -11.470 -3.551 1.00 88.00 196 ALA A O 1
ATOM 1535 N N . ALA A 1 197 ? -1.082 -11.733 -5.680 1.00 87.12 197 ALA A N 1
ATOM 1536 C CA . ALA A 1 197 ? -1.625 -13.083 -5.832 1.00 87.12 197 ALA A CA 1
ATOM 1537 C C . ALA A 1 197 ? -0.830 -14.136 -5.042 1.00 87.12 197 ALA A C 1
ATOM 1539 O O . ALA A 1 197 ? -1.420 -14.961 -4.350 1.00 87.12 197 ALA A O 1
ATOM 1540 N N . SER A 1 198 ? 0.506 -14.099 -5.112 1.00 88.19 198 SER A N 1
ATOM 1541 C CA . SER A 1 198 ? 1.365 -15.113 -4.475 1.00 88.19 198 SER A CA 1
ATOM 1542 C C . SER A 1 198 ? 1.893 -14.711 -3.101 1.00 88.19 198 SER A C 1
ATOM 1544 O O . SER A 1 198 ? 2.400 -15.556 -2.373 1.00 88.19 198 SER A O 1
ATOM 1546 N N . SER A 1 199 ? 1.786 -13.435 -2.717 1.00 88.50 199 SER A N 1
ATOM 1547 C CA . SER A 1 199 ? 2.472 -12.869 -1.544 1.00 88.50 199 SER A CA 1
ATOM 1548 C C . SER A 1 199 ? 4.006 -12.946 -1.601 1.00 88.50 199 SER A C 1
ATOM 1550 O O . SER A 1 199 ? 4.655 -12.810 -0.568 1.00 88.50 199 SER A O 1
ATOM 1552 N N . TRP A 1 200 ? 4.590 -13.172 -2.781 1.00 91.00 200 TRP A N 1
ATOM 1553 C CA . TRP A 1 200 ? 6.044 -13.186 -2.978 1.00 91.00 200 TRP A CA 1
ATOM 1554 C C . TRP A 1 200 ? 6.559 -11.769 -3.204 1.00 91.00 200 TRP A C 1
ATOM 1556 O O . TRP A 1 200 ? 5.815 -10.907 -3.674 1.00 91.00 200 TRP A O 1
ATOM 1566 N N . CYS A 1 201 ? 7.824 -11.518 -2.890 1.00 91.56 201 CYS A N 1
ATOM 1567 C CA . CYS A 1 201 ? 8.404 -10.190 -3.046 1.00 91.56 201 CYS A CA 1
ATOM 1568 C C . CYS A 1 201 ? 9.189 -10.071 -4.341 1.00 91.56 201 CYS A C 1
ATOM 1570 O O . CYS A 1 201 ? 9.908 -10.991 -4.714 1.00 91.56 201 CYS A O 1
ATOM 1572 N N . MET A 1 202 ? 9.074 -8.917 -4.995 1.00 92.94 202 MET A N 1
ATOM 1573 C CA . MET A 1 202 ? 9.960 -8.532 -6.082 1.00 92.94 202 MET A CA 1
ATOM 1574 C C . MET A 1 202 ? 11.387 -8.453 -5.545 1.00 92.94 202 MET A C 1
ATOM 1576 O O . MET A 1 202 ? 11.673 -7.681 -4.625 1.00 92.94 202 MET A O 1
ATOM 1580 N N . SER A 1 203 ? 12.278 -9.226 -6.139 1.00 90.50 203 SER A N 1
ATOM 1581 C CA . SER A 1 203 ? 13.661 -9.376 -5.724 1.00 90.50 203 SER A CA 1
ATOM 1582 C C . SER A 1 203 ? 14.590 -9.161 -6.909 1.00 90.50 203 SER A C 1
ATOM 1584 O O . SER A 1 203 ? 14.272 -9.575 -8.030 1.00 90.50 203 SER A O 1
ATOM 1586 N N . PRO A 1 204 ? 15.739 -8.518 -6.671 1.00 88.31 204 PRO A N 1
ATOM 1587 C CA . PRO A 1 204 ? 16.742 -8.362 -7.701 1.00 88.31 204 PRO A CA 1
ATOM 1588 C C . PRO A 1 204 ? 17.379 -9.698 -8.088 1.00 88.31 204 PRO A C 1
ATOM 1590 O O . PRO A 1 204 ? 17.636 -10.541 -7.227 1.00 88.31 204 PRO A O 1
ATOM 1593 N N . ALA A 1 205 ? 17.650 -9.873 -9.378 1.00 83.56 205 ALA A N 1
ATOM 1594 C CA . ALA A 1 205 ? 18.535 -10.898 -9.926 1.00 83.56 205 ALA A CA 1
ATOM 1595 C C . ALA A 1 205 ? 19.639 -10.211 -10.756 1.00 83.56 205 ALA A C 1
ATOM 1597 O O . ALA A 1 205 ? 19.602 -8.998 -10.926 1.00 83.56 205 ALA A O 1
ATOM 1598 N N . ALA A 1 206 ? 20.643 -10.959 -11.232 1.00 79.06 206 ALA A N 1
ATOM 1599 C CA . ALA A 1 206 ? 21.845 -10.384 -11.858 1.00 79.06 206 ALA A CA 1
ATOM 1600 C C . ALA A 1 206 ? 21.533 -9.362 -12.972 1.00 79.06 206 ALA A C 1
ATOM 1602 O O . ALA A 1 206 ? 21.917 -8.204 -12.853 1.00 79.06 206 ALA A O 1
ATOM 1603 N N . ASP A 1 207 ? 20.771 -9.774 -13.988 1.00 76.94 207 ASP A N 1
ATOM 1604 C CA . ASP A 1 207 ? 20.388 -8.931 -15.133 1.00 76.94 207 ASP A CA 1
ATOM 1605 C C . ASP A 1 207 ? 18.865 -8.777 -15.272 1.00 76.94 207 ASP A C 1
ATOM 1607 O O . ASP A 1 207 ? 18.366 -8.325 -16.298 1.00 76.94 207 ASP A O 1
ATOM 1611 N N . ASP A 1 208 ? 18.102 -9.200 -14.264 1.00 83.19 208 ASP A N 1
ATOM 1612 C CA . ASP A 1 208 ? 16.643 -9.275 -14.341 1.00 83.19 208 ASP A CA 1
ATOM 1613 C C . ASP A 1 208 ? 15.999 -9.111 -12.961 1.00 83.19 208 ASP A C 1
ATOM 1615 O O . ASP A 1 208 ? 16.671 -8.967 -11.938 1.00 83.19 208 ASP A O 1
ATOM 1619 N N . VAL A 1 209 ? 14.675 -9.176 -12.921 1.00 89.75 209 VAL A N 1
ATOM 1620 C CA . VAL A 1 209 ? 13.869 -9.087 -11.713 1.00 89.75 209 VAL A CA 1
ATOM 1621 C C . VAL A 1 209 ? 13.018 -10.342 -11.587 1.00 89.75 209 VAL A C 1
ATOM 1623 O O . VAL A 1 209 ? 12.377 -10.788 -12.540 1.00 89.75 209 VAL A O 1
ATOM 1626 N N . THR A 1 210 ? 12.972 -10.911 -10.387 1.00 91.06 210 THR A N 1
ATOM 1627 C CA . THR A 1 210 ? 12.161 -12.100 -10.096 1.00 91.06 210 THR A CA 1
ATOM 1628 C C . THR A 1 210 ? 11.275 -11.874 -8.879 1.00 91.06 210 THR A C 1
ATOM 1630 O O . THR A 1 210 ? 11.417 -10.880 -8.170 1.00 91.06 210 THR A O 1
ATOM 1633 N N . VAL A 1 211 ? 10.329 -12.773 -8.628 1.00 91.19 211 VAL A N 1
ATOM 1634 C CA . VAL A 1 211 ? 9.605 -12.850 -7.358 1.00 91.19 211 VAL A CA 1
ATOM 1635 C C . VAL A 1 211 ? 10.127 -14.013 -6.528 1.00 91.19 211 VAL A C 1
ATOM 1637 O O . VAL A 1 211 ? 10.229 -15.131 -7.027 1.00 91.19 211 VAL A O 1
ATOM 1640 N N . THR A 1 212 ? 10.433 -13.775 -5.252 1.00 88.19 212 THR A N 1
ATOM 1641 C CA . THR A 1 212 ? 10.977 -14.808 -4.357 1.00 88.19 212 THR A CA 1
ATOM 1642 C C . THR A 1 212 ? 10.246 -14.879 -3.018 1.00 88.19 212 THR A C 1
ATOM 1644 O O . THR A 1 212 ? 9.572 -13.936 -2.583 1.00 88.19 212 THR A O 1
ATOM 1647 N N . GLN A 1 213 ? 10.377 -16.036 -2.362 1.00 83.12 213 GLN A N 1
ATOM 1648 C CA . GLN A 1 213 ? 9.941 -16.280 -0.992 1.00 83.12 213 GLN A CA 1
ATOM 1649 C C . GLN A 1 213 ? 11.041 -17.069 -0.243 1.00 83.12 213 GLN A C 1
ATOM 1651 O O . GLN A 1 213 ? 11.560 -18.030 -0.809 1.00 83.12 213 GLN A O 1
ATOM 1656 N N . PRO A 1 214 ? 11.384 -16.723 1.016 1.00 81.81 214 PRO A N 1
ATOM 1657 C CA . PRO A 1 214 ? 10.833 -15.624 1.811 1.00 81.81 214 PRO A CA 1
ATOM 1658 C C . PRO A 1 214 ? 11.236 -14.248 1.265 1.00 81.81 214 PRO A C 1
ATOM 1660 O O . PRO A 1 214 ? 12.294 -14.093 0.668 1.00 81.81 214 PRO A O 1
ATOM 1663 N N . CYS A 1 215 ? 10.396 -13.238 1.502 1.00 79.81 215 CYS A N 1
ATOM 1664 C CA . CYS A 1 215 ? 10.751 -11.846 1.241 1.00 79.81 215 CYS A CA 1
ATOM 1665 C C . CYS A 1 215 ? 12.034 -11.495 2.006 1.00 79.81 215 CYS A C 1
ATOM 1667 O O . CYS A 1 215 ? 12.048 -11.544 3.238 1.00 79.81 215 CYS A O 1
ATOM 1669 N N . SER A 1 216 ? 13.117 -11.171 1.297 1.00 68.38 216 SER A N 1
ATOM 1670 C CA . SER A 1 216 ? 14.414 -10.886 1.913 1.00 68.38 216 SER A CA 1
ATOM 1671 C C . SER A 1 216 ? 14.312 -9.687 2.861 1.00 68.38 216 SER A C 1
ATOM 1673 O O . SER A 1 216 ? 14.018 -8.573 2.431 1.00 68.38 216 SER A O 1
ATOM 1675 N N . ALA A 1 217 ? 14.569 -9.911 4.151 1.00 57.03 217 ALA A N 1
ATOM 1676 C CA . ALA A 1 217 ? 14.485 -8.881 5.190 1.00 57.03 217 ALA A CA 1
ATOM 1677 C C . ALA A 1 217 ? 15.780 -8.053 5.362 1.00 57.03 217 ALA A C 1
ATOM 1679 O O . ALA A 1 217 ? 15.802 -7.147 6.188 1.00 57.03 217 ALA A O 1
ATOM 1680 N N . GLY A 1 218 ? 16.856 -8.360 4.622 1.00 51.75 218 GLY A N 1
ATOM 1681 C CA . GLY A 1 218 ? 18.203 -7.826 4.895 1.00 51.75 218 GLY A CA 1
ATOM 1682 C C . GLY A 1 218 ? 19.057 -7.433 3.684 1.00 51.75 218 GLY A C 1
ATOM 1683 O O . GLY A 1 218 ? 20.231 -7.132 3.861 1.00 51.75 218 GLY A O 1
ATOM 1684 N N . ALA A 1 219 ? 18.500 -7.415 2.473 1.00 54.78 219 ALA A N 1
ATOM 1685 C CA . ALA A 1 219 ? 19.163 -6.887 1.279 1.00 54.78 219 ALA A CA 1
ATOM 1686 C C . ALA A 1 219 ? 18.427 -5.616 0.839 1.00 54.78 219 ALA A C 1
ATOM 1688 O O . ALA A 1 219 ? 17.219 -5.522 1.044 1.00 54.78 219 ALA A O 1
ATOM 1689 N N . LEU A 1 220 ? 19.157 -4.640 0.291 1.00 67.00 220 LEU A N 1
ATOM 1690 C CA . LEU A 1 220 ? 18.651 -3.344 -0.180 1.00 67.00 220 LEU A CA 1
ATOM 1691 C C . LEU A 1 220 ? 17.232 -3.465 -0.771 1.00 67.00 220 LEU A C 1
ATOM 1693 O O . LEU A 1 220 ? 17.007 -4.213 -1.715 1.00 67.00 220 LEU A O 1
ATOM 1697 N N . GLY A 1 221 ? 16.254 -2.771 -0.195 1.00 84.81 221 GLY A N 1
ATOM 1698 C CA . GLY A 1 221 ? 14.879 -2.824 -0.685 1.00 84.81 221 GLY A CA 1
ATOM 1699 C C . GLY A 1 221 ? 14.671 -1.994 -1.953 1.00 84.81 221 GLY A C 1
ATOM 1700 O O . GLY A 1 221 ? 15.576 -1.317 -2.446 1.00 84.81 221 GLY A O 1
ATOM 1701 N N . TRP A 1 222 ? 13.444 -2.010 -2.461 1.00 90.94 222 TRP A N 1
ATOM 1702 C CA . TRP A 1 222 ? 12.985 -1.100 -3.503 1.00 90.94 222 TRP A CA 1
ATOM 1703 C C . TRP A 1 222 ? 12.549 0.219 -2.878 1.00 90.94 222 TRP A C 1
ATOM 1705 O O . TRP A 1 222 ? 11.682 0.235 -2.008 1.00 90.94 222 TRP A O 1
ATOM 1715 N N . THR A 1 223 ? 13.110 1.335 -3.339 1.00 92.31 223 THR A N 1
ATOM 1716 C CA . THR A 1 223 ? 12.723 2.672 -2.872 1.00 92.31 223 THR A CA 1
ATOM 1717 C C . THR A 1 223 ? 12.230 3.525 -4.030 1.00 92.31 223 THR A C 1
ATOM 1719 O O . THR A 1 223 ? 12.964 3.765 -4.984 1.00 92.31 223 THR A O 1
ATOM 1722 N N . PHE A 1 224 ? 11.006 4.045 -3.923 1.00 92.44 224 PHE A N 1
ATOM 1723 C CA . PHE A 1 224 ? 10.516 5.079 -4.837 1.00 92.44 224 PHE A CA 1
ATOM 1724 C C . PHE A 1 224 ? 11.237 6.405 -4.585 1.00 92.44 224 PHE A C 1
ATOM 1726 O O . PHE A 1 224 ? 11.072 7.006 -3.519 1.00 92.44 224 PHE A O 1
ATOM 1733 N N . GLN A 1 225 ? 11.981 6.888 -5.576 1.00 89.56 225 GLN A N 1
ATOM 1734 C CA . GLN A 1 225 ? 12.556 8.230 -5.577 1.00 89.56 225 GLN A CA 1
ATOM 1735 C C . GLN A 1 225 ? 11.711 9.149 -6.455 1.00 89.56 225 GLN A C 1
ATOM 1737 O O . GLN A 1 225 ? 11.351 8.792 -7.575 1.00 89.56 225 GLN A O 1
ATOM 1742 N N . ARG A 1 226 ? 11.384 10.343 -5.949 1.00 81.06 226 ARG A N 1
ATOM 1743 C CA . ARG A 1 226 ? 10.786 11.379 -6.796 1.00 81.06 226 ARG A CA 1
ATOM 1744 C C . ARG A 1 226 ? 11.846 11.864 -7.777 1.00 81.06 226 ARG A C 1
ATOM 1746 O O . ARG A 1 226 ? 12.977 12.106 -7.362 1.00 81.06 226 ARG A O 1
ATOM 1753 N N . ARG A 1 227 ? 11.452 11.966 -9.041 1.00 57.69 227 ARG A N 1
ATOM 1754 C CA . ARG A 1 227 ? 12.218 12.664 -10.066 1.00 57.69 227 ARG A CA 1
ATOM 1755 C C . ARG A 1 227 ? 11.906 14.153 -9.998 1.00 57.69 227 ARG A C 1
ATOM 1757 O O . ARG A 1 227 ? 10.759 14.474 -9.603 1.00 57.69 227 ARG A O 1
#

pLDDT: mean 86.06, std 12.53, range [42.59, 97.88]

Foldseek 3Di:
DQLCQVQLPHHDDDDPPDDDDDDDDPDDPDPPLVPLLVVLLCLVQAQQLNSVVVCVVPVVSVPRDNDDNVVSNVVCVVSVTHHVLLCCLPPNVVVADPDWDWSAKAWKDFPQWTKAWDAPPDPDDPDPDADKTFIFTDGRVPHFMWTATSNQFIDTPQWAWFADPPVGQFTITHHDDPDLRRGWDADQVQLWIARSPPRFTWDDDDGGIGTDPPPDSPGGHIDGDHD

Sequence (227 aa):
MSLKSWMCGGRVLVAPCSRVGHVFVRRPTSKTGGLLRNTRRIAEVWLDEYKKFYYDLRPQALYKNYGNISTQLSLKQRLQCRSFSWYLMTVYPELLPPTPIILRQGTLRHGASCLSVVVYTEPQRRSLKGTSRTLGYVECSEAATFVLTSDGRLMADGLCVTSSPPADARVVLAACGASSNARWTYDAGLQQLVHAASSWCMSPAADDVTVTQPCSAGALGWTFQRR

InterPro domains:
  IPR000772 Ricin B, lectin domain [PF00652] (132-216)
  IPR029044 Nucleotide-diphospho-sugar transferases [G3DSA:3.90.550.10] (1-95)
  IPR029044 Nucleotide-diphospho-sugar transferases [SSF53448] (1-94)
  IPR035992 Ricin B-like lectins [SSF50370] (131-218)

Radius of gyration: 20.73 Å; Cα contacts (8 Å, |Δi|>4): 363; chains: 1; bounding box: 55×41×58 Å

Secondary structure (DSSP, 8-state):
-HHHHHHTT------TT--------SS----TTHHHHHHHHHHHHH-GGGHHHHHHH-GGGTTS-----HHHHHHHHHTTPPPHHHHHHHT-GGGS-SSPPEEEEEEEEETTEEEEEE----SSS----SS-EEEEEE-TTTPPPEEEETTSBEEETTEEEEEETTTEEEEEEE---S-GGGBEEEETTTTEEEETTT-PEEEE-SSSEEEESSPPSSS-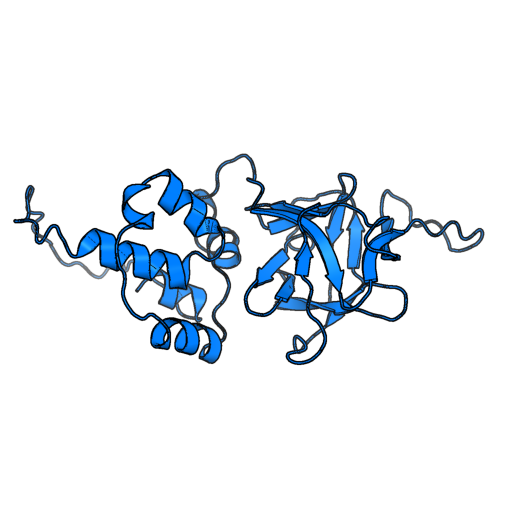--EEEP-

Solvent-accessible surface area (backbone atoms only — not comparable to full-atom values): 13410 Å² total; per-residue (Å²): 110,67,66,60,33,50,33,53,80,49,74,86,82,86,58,89,91,65,84,83,91,77,88,84,72,95,73,72,87,71,73,72,74,52,58,55,27,52,52,44,46,47,31,76,66,56,31,65,81,58,31,54,60,56,36,73,78,36,58,74,46,81,78,47,82,53,74,91,56,65,71,59,47,53,48,43,58,77,58,66,39,55,54,44,57,51,40,35,70,72,75,43,48,87,76,55,64,96,66,71,48,78,74,45,63,22,33,42,32,43,81,90,33,8,41,23,78,42,79,83,87,64,98,78,72,79,76,77,82,65,87,59,40,43,38,29,77,37,55,63,91,79,30,38,61,37,38,34,31,62,75,18,41,37,32,44,94,90,21,20,43,29,42,51,66,87,87,38,38,52,41,32,30,27,75,74,62,93,55,55,47,31,24,42,39,76,40,82,91,72,19,39,42,30,33,62,72,78,68,26,19,64,37,87,46,98,75,36,37,30,50,38,77,77,63,74,90,84,61,77,38,53,40,80,40,77,122